P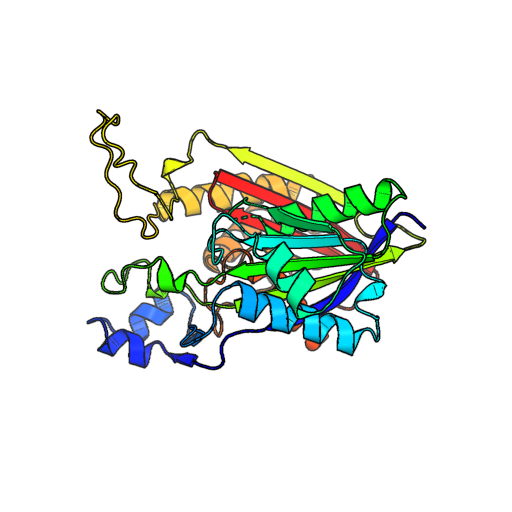rotein 3IL6 (pdb70)

Nearest PDB structures (foldseek):
  3il6-assembly1_A-2  TM=1.002E+00  e=1.095E-72  Enterococcus faecalis
  3il5-assembly2_D  TM=9.982E-01  e=5.032E-66  Enterococcus faecalis
  3il5-assembly1_B  TM=9.913E-01  e=1.511E-64  Enterococcus faecalis
  3il4-assembly2_C  TM=9.900E-01  e=1.401E-63  Enterococcus faecalis
  3il3-assembly1_A-2  TM=9.126E-01  e=1.627E-38  Haemophilus influenzae

Radius of gyration: 19.03 Å; Cα contacts (8 Å, |Δi|>4): 781; chains: 1; bounding box: 58×55×42 Å

Organism: Enterococcus faecalis (strain ATCC 700802 / V583) (NCBI:txid226185)

InterPro domains:
  IPR004655 Beta-ketoacyl-[acyl-carrier-protein] synthase III [MF_01815] (3-321)
  IPR004655 Beta-ketoacyl-[acyl-carrier-protein] synthase III [TIGR00747] (4-319)
  IPR013747 Beta-ketoacyl-[acyl-carrier-protein] synthase III, C-terminal [PF08541] (235-320)
  IPR013751 Beta-ketoacyl-[acyl-carrier-protein] synthase III, N-terminal [PF08545] (107-184)
  IPR016039 Thiolase-like [G3DSA:3.40.47.10] (1-171)
  IPR016039 Thiolase-like [G3DSA:3.40.47.10] (172-321)
  IPR016039 Thiolase-like [SSF53901] (3-320)

CATH classification: 3.40.47.10 (+1 more: 3.40.47.10)

Solvent-accessible surface area: 13976 Å² total

B-factor: mean 35.56, std 11.24, range [18.44, 98.51]

Structure (mmCIF, N/CA/C/O backbone):
data_3IL6
#
_entry.id   3IL6
#
_cell.length_a   119.263
_cell.length_b   119.263
_cell.length_c   68.921
_cell.angle_alpha   90.00
_cell.angle_beta   90.00
_cell.angle_gamma   120.00
#
_symmetry.space_group_name_H-M   'P 32 2 1'
#
loop_
_entity.id
_entity.type
_entity.pdbx_description
1 polymer '3-oxoacyl-[acyl-carrier-protein] synthase 3'
2 non-polymer '2-[({4-[(3R,5S)-3,5-dimethylpiperidin-1-yl]-3-phenoxyphenyl}carbonyl)amino]benzoic acid'
3 non-polymer 'SULFATE ION'
4 water water
#
loop_
_atom_site.group_PDB
_atom_site.id
_atom_site.type_symbol
_atom_site.label_atom_id
_atom_site.label_alt_id
_atom_site.label_comp_id
_atom_site.label_asym_id
_atom_site.label_entity_id
_atom_site.label_seq_id
_atom_site.pdbx_PDB_ins_code
_atom_site.Cartn_x
_atom_site.Cartn_y
_atom_site.Cartn_z
_atom_site.occupancy
_atom_site.B_iso_or_equiv
_atom_site.auth_seq_id
_atom_site.auth_comp_id
_atom_site.auth_asym_id
_atom_site.auth_atom_id
_atom_site.pdbx_PDB_model_num
ATOM 1 N N . LYS A 1 2 ? -133.391 171.016 112.593 1.00 56.81 6 LYS A N 1
ATOM 2 C CA . LYS A 1 2 ? -133.336 169.528 112.474 1.00 56.41 6 LYS A CA 1
ATOM 3 C C . LYS A 1 2 ? -134.579 168.977 111.807 1.00 54.90 6 LYS A C 1
ATOM 4 O O . LYS A 1 2 ? -135.593 168.736 112.460 1.00 54.90 6 LYS A O 1
ATOM 10 N N . ASN A 1 3 ? -134.491 168.768 110.501 1.00 54.21 7 ASN A N 1
ATOM 11 C CA . ASN A 1 3 ? -135.617 168.248 109.741 1.00 53.70 7 ASN A CA 1
ATOM 12 C C . ASN A 1 3 ? -135.148 167.178 108.761 1.00 50.89 7 ASN A C 1
ATOM 13 O O . ASN A 1 3 ? -135.850 166.842 107.805 1.00 51.15 7 ASN A O 1
ATOM 18 N N . TYR A 1 4 ? -133.956 166.644 109.006 1.00 46.94 8 TYR A N 1
ATOM 19 C CA . TYR A 1 4 ? -133.399 165.611 108.147 1.00 43.64 8 TYR A CA 1
ATOM 20 C C . TYR A 1 4 ? -133.563 164.233 108.758 1.00 40.99 8 TYR A C 1
ATOM 21 O O . TYR A 1 4 ? -132.994 163.938 109.807 1.00 40.63 8 TYR A O 1
ATOM 30 N N . ALA A 1 5 ? -134.350 163.393 108.095 1.00 38.04 9 ALA A N 1
ATOM 31 C CA . ALA A 1 5 ? -134.587 162.041 108.569 1.00 35.20 9 ALA A CA 1
ATOM 32 C C . ALA A 1 5 ? -133.253 161.296 108.670 1.00 33.71 9 ALA A C 1
ATOM 33 O O . ALA A 1 5 ? -132.335 161.525 107.876 1.00 31.76 9 ALA A O 1
ATOM 35 N N . ARG A 1 6 ? -133.150 160.411 109.656 1.00 31.22 10 ARG A N 1
ATOM 36 C CA . ARG A 1 6 ? -131.937 159.638 109.868 1.00 30.30 10 ARG A CA 1
ATOM 37 C C . ARG A 1 6 ? -132.215 158.305 110.554 1.00 28.25 10 ARG A C 1
ATOM 38 O O . ARG A 1 6 ? -132.980 158.241 111.514 1.00 29.64 10 ARG A O 1
ATOM 46 N N . ILE A 1 7 ? -131.590 157.244 110.053 1.00 27.91 11 ILE A N 1
ATOM 47 C CA . ILE A 1 7 ? -131.735 155.917 110.645 1.00 28.11 11 ILE A CA 1
ATOM 48 C C . ILE A 1 7 ? -130.735 155.849 111.800 1.00 29.37 11 ILE A C 1
ATOM 49 O O . ILE A 1 7 ? -129.525 155.770 111.576 1.00 30.61 11 ILE A O 1
ATOM 54 N N . SER A 1 8 ? -131.241 155.892 113.030 1.00 29.50 12 SER A N 1
ATOM 55 C CA . SER A 1 8 ? -130.388 155.843 114.216 1.00 30.12 12 SER A CA 1
ATOM 56 C C . SER A 1 8 ? -130.157 154.436 114.736 1.00 31.30 12 SER A C 1
ATOM 57 O O . SER A 1 8 ? -129.049 154.106 115.144 1.00 35.29 12 SER A O 1
ATOM 60 N N . CYS A 1 9 ? -131.213 153.621 114.738 1.00 32.93 13 CYS A N 1
ATOM 61 C CA . CYS A 1 9 ? -131.155 152.233 115.200 1.00 34.10 13 CYS A CA 1
ATOM 62 C C . CYS A 1 9 ? -131.806 151.303 114.211 1.00 33.24 13 CYS A C 1
ATOM 63 O O . CYS A 1 9 ? -132.682 151.706 113.444 1.00 33.68 13 CYS A O 1
ATOM 66 N N . THR A 1 10 ? -131.380 150.046 114.250 1.00 32.48 14 THR A N 1
ATOM 67 C CA . THR A 1 10 ? -131.941 149.005 113.399 1.00 31.95 14 THR A CA 1
ATOM 68 C C . THR A 1 10 ? -132.272 147.863 114.362 1.00 32.51 14 THR A C 1
ATOM 69 O O . THR A 1 10 ? -131.772 147.832 115.486 1.00 32.66 14 THR A O 1
ATOM 73 N N . SER A 1 11 ? -133.135 146.952 113.941 1.00 32.94 15 SER A N 1
ATOM 74 C CA . SER A 1 11 ? -133.493 145.818 114.777 1.00 33.19 15 SER A CA 1
ATOM 75 C C . SER A 1 11 ? -134.332 144.874 113.941 1.00 33.19 15 SER A C 1
ATOM 76 O O . SER A 1 11 ? -135.037 145.308 113.033 1.00 33.76 15 SER A O 1
ATOM 79 N N . ARG A 1 12 ? -134.239 143.582 114.234 1.00 32.35 16 ARG A N 1
ATOM 80 C CA . ARG A 1 12 ? -134.999 142.585 113.496 1.00 30.56 16 ARG A CA 1
ATOM 81 C C . ARG A 1 12 ? -135.577 141.554 114.449 1.00 31.33 16 ARG A C 1
ATOM 82 O O . ARG A 1 12 ? -135.110 141.414 115.578 1.00 31.51 16 ARG A O 1
ATOM 90 N N . TYR A 1 13 ? -136.605 140.846 113.995 1.00 30.16 17 TYR A N 1
ATOM 91 C CA . TYR A 1 13 ? -137.223 139.798 114.790 1.00 30.16 17 TYR A CA 1
ATOM 92 C C . TYR A 1 13 ? -137.909 138.762 113.903 1.00 30.12 17 TYR A C 1
ATOM 93 O O . TYR A 1 13 ? -138.782 139.096 113.106 1.00 29.71 17 TYR A O 1
ATOM 102 N N . VAL A 1 14 ? -137.498 137.504 114.046 1.00 30.04 18 VAL A N 1
ATOM 103 C CA . VAL A 1 14 ? -138.074 136.403 113.277 1.00 30.86 18 VAL A CA 1
ATOM 104 C C . VAL A 1 14 ? -138.619 135.353 114.246 1.00 31.53 18 VAL A C 1
ATOM 105 O O . VAL A 1 14 ? -138.151 135.258 115.383 1.00 29.86 18 VAL A O 1
ATOM 109 N N . PRO A 1 15 ? -139.620 134.558 113.812 1.00 31.96 19 PRO A N 1
ATOM 110 C CA . PRO A 1 15 ? -140.208 133.522 114.670 1.00 33.17 19 PRO A CA 1
ATOM 111 C C . PRO A 1 15 ? -139.115 132.561 115.116 1.00 34.25 19 PRO A C 1
ATOM 112 O O . PRO A 1 15 ? -138.157 132.325 114.382 1.00 33.74 19 PRO A O 1
ATOM 116 N N . GLU A 1 16 ? -139.250 132.001 116.310 1.00 36.58 20 GLU A N 1
ATOM 117 C CA . GLU A 1 16 ? -138.251 131.063 116.793 1.00 40.50 20 GLU A CA 1
ATOM 118 C C . GLU A 1 16 ? -138.276 129.738 116.010 1.00 40.16 20 GLU A C 1
ATOM 119 O O . GLU A 1 16 ? -137.240 129.095 115.829 1.00 40.97 20 GLU A O 1
ATOM 125 N N . ASN A 1 17 ? -139.457 129.340 115.544 1.00 37.88 21 ASN A N 1
ATOM 126 C CA . ASN A 1 17 ? -139.611 128.104 114.775 1.00 37.29 21 ASN A CA 1
ATOM 127 C C . ASN A 1 17 ? -138.796 128.140 113.472 1.00 37.49 21 ASN A C 1
ATOM 128 O O . ASN A 1 17 ? -139.087 128.917 112.553 1.00 36.46 21 ASN A O 1
ATOM 133 N N . CYS A 1 18 ? -137.778 127.285 113.406 1.00 36.78 22 CYS A N 1
ATOM 134 C CA . CYS A 1 18 ? -136.892 127.201 112.251 1.00 35.84 22 CYS A CA 1
ATOM 135 C C . CYS A 1 18 ? -137.245 126.003 111.379 1.00 35.04 22 CYS A C 1
ATOM 136 O O . CYS A 1 18 ? -137.223 124.873 111.845 1.00 36.87 22 CYS A O 1
ATOM 139 N N . VAL A 1 19 ? -137.570 126.249 110.115 1.00 34.41 23 VAL A N 1
ATOM 140 C CA . VAL A 1 19 ? -137.938 125.172 109.197 1.00 34.68 23 VAL A CA 1
ATOM 141 C C . VAL A 1 19 ? -136.869 124.946 108.125 1.00 34.77 23 VAL A C 1
ATOM 142 O O . VAL A 1 19 ? -136.707 125.758 107.215 1.00 36.04 23 VAL A O 1
ATOM 146 N N . THR A 1 20 ? -136.152 123.828 108.239 1.00 35.40 24 THR A N 1
ATOM 147 C CA . THR A 1 20 ? -135.077 123.469 107.310 1.00 35.44 24 THR A CA 1
ATOM 148 C C . THR A 1 20 ? -135.603 122.832 106.023 1.00 35.09 24 THR A C 1
ATOM 149 O O . THR A 1 20 ? -136.749 122.401 105.967 1.00 33.82 24 THR A O 1
ATOM 153 N N . ASN A 1 21 ? -134.765 122.770 104.992 1.00 35.53 25 ASN A N 1
ATOM 154 C CA . ASN A 1 21 ? -135.186 122.160 103.735 1.00 38.60 25 ASN A CA 1
ATOM 155 C C . ASN A 1 21 ? -135.478 120.679 103.935 1.00 39.50 25 ASN A C 1
ATOM 156 O O . ASN A 1 21 ? -136.266 120.086 103.196 1.00 38.78 25 ASN A O 1
ATOM 161 N N . HIS A 1 22 ? -134.831 120.077 104.929 1.00 41.39 26 HIS A N 1
ATOM 162 C CA . HIS A 1 22 ? -135.039 118.666 105.201 1.00 44.31 26 HIS A CA 1
ATOM 163 C C . HIS A 1 22 ? -136.476 118.382 105.638 1.00 43.96 26 HIS A C 1
ATOM 164 O O . HIS A 1 22 ? -137.061 117.370 105.250 1.00 43.51 26 HIS A O 1
ATOM 171 N N . GLN A 1 23 ? -137.044 119.276 106.441 1.00 44.07 27 GLN A N 1
ATOM 172 C CA . GLN A 1 23 ? -138.413 119.105 106.916 1.00 45.46 27 GLN A CA 1
ATOM 173 C C . GLN A 1 23 ? -139.401 119.349 105.787 1.00 45.09 27 GLN A C 1
ATOM 174 O O . GLN A 1 23 ? -140.456 118.714 105.722 1.00 46.52 27 GLN A O 1
ATOM 180 N N . LEU A 1 24 ? -139.057 120.281 104.904 1.00 44.05 28 LEU A N 1
ATOM 181 C CA . LEU A 1 24 ? -139.910 120.608 103.770 1.00 43.69 28 LEU A CA 1
ATOM 182 C C . LEU A 1 24 ? -139.879 119.524 102.701 1.00 43.75 28 LEU A C 1
ATOM 183 O O . LEU A 1 24 ? -140.846 119.360 101.956 1.00 43.48 28 LEU A O 1
ATOM 188 N N . SER A 1 25 ? -138.769 118.793 102.614 1.00 45.10 29 SER A N 1
ATOM 189 C CA . SER A 1 25 ? -138.653 117.730 101.619 1.00 48.16 29 SER A CA 1
ATOM 190 C C . SER A 1 25 ? -139.537 116.561 102.026 1.00 49.04 29 SER A C 1
ATOM 191 O O . SER A 1 25 ? -140.021 115.820 101.171 1.00 49.05 29 SER A O 1
ATOM 194 N N . GLU A 1 26 ? -139.738 116.402 103.334 1.00 50.48 30 GLU A N 1
ATOM 195 C CA . GLU A 1 26 ? -140.593 115.343 103.865 1.00 52.48 30 GLU A CA 1
ATOM 196 C C . GLU A 1 26 ? -142.041 115.758 103.670 1.00 52.54 30 GLU A C 1
ATOM 197 O O . GLU A 1 26 ? -142.837 115.003 103.111 1.00 52.60 30 GLU A O 1
ATOM 203 N N . MET A 1 27 ? -142.373 116.960 104.140 1.00 52.50 31 MET A N 1
ATOM 204 C CA . MET A 1 27 ? -143.717 117.519 103.999 1.00 52.84 31 MET A CA 1
ATOM 205 C C . MET A 1 27 ? -144.183 117.358 102.561 1.00 51.86 31 MET A C 1
ATOM 206 O O . MET A 1 27 ? -145.259 116.839 102.288 1.00 52.68 31 MET A O 1
ATOM 211 N N . MET A 1 28 ? -143.363 117.844 101.643 1.00 51.88 32 MET A N 1
ATOM 212 C CA . MET A 1 28 ? -143.647 117.743 100.225 1.00 52.40 32 MET A CA 1
ATOM 213 C C . MET A 1 28 ? -142.906 116.492 99.759 1.00 53.69 32 MET A C 1
ATOM 214 O O . MET A 1 28 ? -142.415 115.717 100.580 1.00 55.18 32 MET A O 1
ATOM 219 N N . ASP A 1 29 ? -142.821 116.259 98.463 1.00 53.73 33 ASP A N 1
ATOM 220 C CA . ASP A 1 29 ? -142.119 115.064 98.032 1.00 53.57 33 ASP A CA 1
ATOM 221 C C . ASP A 1 29 ? -140.966 115.474 97.137 1.00 51.72 33 ASP A C 1
ATOM 222 O O . ASP A 1 29 ? -140.839 115.007 96.008 1.00 53.49 33 ASP A O 1
ATOM 227 N N . THR A 1 30 ? -140.130 116.366 97.652 1.00 48.38 34 THR A N 1
ATOM 228 C CA . THR A 1 30 ? -138.991 116.868 96.900 1.00 45.49 34 THR A CA 1
ATOM 229 C C . THR A 1 30 ? -137.746 116.614 97.719 1.00 43.23 34 THR A C 1
ATOM 230 O O . THR A 1 30 ? -137.835 116.187 98.868 1.00 41.81 34 THR A O 1
ATOM 234 N N . SER A 1 31 ? -136.589 116.876 97.121 1.00 40.78 35 SER A N 1
ATOM 235 C CA . SER A 1 31 ? -135.329 116.686 97.816 1.00 39.53 35 SER A CA 1
ATOM 236 C C . SER A 1 31 ? -134.904 118.016 98.404 1.00 37.77 35 SER A C 1
ATOM 237 O O . SER A 1 31 ? -135.129 119.071 97.805 1.00 37.73 35 SER A O 1
ATOM 240 N N . ALA A 1 32 ? -134.307 117.959 99.588 1.00 35.44 36 ALA A N 1
ATOM 241 C CA . ALA A 1 32 ? -133.824 119.153 100.247 1.00 35.23 36 ALA A CA 1
ATOM 242 C C . ALA A 1 32 ? -132.763 119.772 99.331 1.00 35.91 36 ALA A C 1
ATOM 243 O O . ALA A 1 32 ? -132.722 120.991 99.140 1.00 35.66 36 ALA A O 1
ATOM 245 N N . ALA A 1 33 ? -131.919 118.918 98.754 1.00 36.36 37 ALA A N 1
ATOM 246 C CA . ALA A 1 33 ? -130.855 119.367 97.860 1.00 35.53 37 ALA A CA 1
ATOM 247 C C . ALA A 1 33 ? -131.402 120.238 96.726 1.00 35.26 37 ALA A C 1
ATOM 248 O O . ALA A 1 33 ? -130.837 121.291 96.420 1.00 34.43 37 ALA A O 1
ATOM 250 N N . TRP A 1 34 ? -132.503 119.803 96.115 1.00 33.77 38 TRP A N 1
ATOM 251 C CA . TRP A 1 34 ? -133.123 120.539 95.014 1.00 32.68 38 TRP A CA 1
ATOM 252 C C . TRP A 1 34 ? -133.806 121.821 95.505 1.00 32.47 38 TRP A C 1
ATOM 253 O O . TRP A 1 34 ? -133.833 122.830 94.801 1.00 31.39 38 TRP A O 1
ATOM 264 N N . ILE A 1 35 ? -134.372 121.782 96.708 1.00 32.33 39 ILE A N 1
ATOM 265 C CA . ILE A 1 35 ? -135.013 122.970 97.264 1.00 33.34 39 ILE A CA 1
ATOM 266 C C . ILE A 1 35 ? -133.928 124.020 97.481 1.00 34.54 39 ILE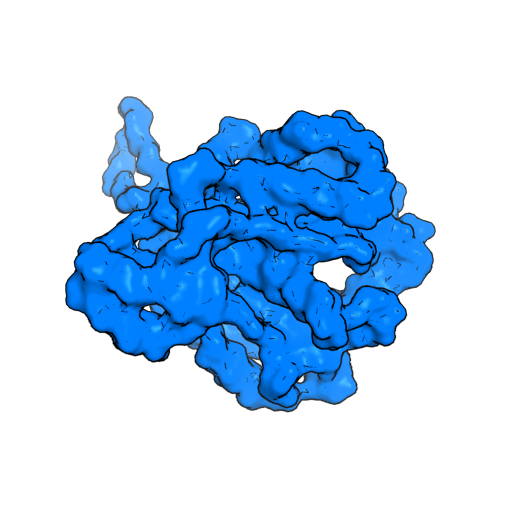 A C 1
ATOM 267 O O . ILE A 1 35 ? -134.132 125.212 97.247 1.00 35.25 39 ILE A O 1
ATOM 272 N N . HIS A 1 36 ? -132.763 123.557 97.916 1.00 35.07 40 HIS A N 1
ATOM 273 C CA . HIS A 1 36 ? -131.632 124.428 98.182 1.00 36.11 40 HIS A CA 1
ATOM 274 C C . HIS A 1 36 ? -131.081 125.101 96.922 1.00 36.31 40 HIS A C 1
ATOM 275 O O . HIS A 1 36 ? -130.850 126.316 96.899 1.00 34.74 40 HIS A O 1
ATOM 282 N N . SER A 1 37 ? -130.867 124.321 95.869 1.00 35.02 41 SER A N 1
ATOM 283 C CA . SER A 1 37 ? -130.305 124.887 94.655 1.00 36.47 41 SER A CA 1
ATOM 284 C C . SER A 1 37 ? -131.262 125.775 93.868 1.00 36.68 41 SER A C 1
ATOM 285 O O . SER A 1 37 ? -130.827 126.660 93.136 1.00 37.55 41 SER A O 1
ATOM 288 N N . ARG A 1 38 ? -132.561 125.560 94.028 1.00 36.84 42 ARG A N 1
ATOM 289 C CA . ARG A 1 38 ? -133.546 126.373 93.325 1.00 36.10 42 ARG A CA 1
ATOM 290 C C . ARG A 1 38 ? -133.819 127.682 94.042 1.00 35.85 42 ARG A C 1
ATOM 291 O O . ARG A 1 38 ? -134.134 128.692 93.409 1.00 36.73 42 ARG A O 1
ATOM 299 N N . THR A 1 39 ? -133.703 127.664 95.365 1.00 34.53 43 THR A N 1
ATOM 300 C CA . THR A 1 39 ? -134.010 128.845 96.157 1.00 32.50 43 THR A CA 1
ATOM 301 C C . THR A 1 39 ? -132.829 129.623 96.720 1.00 31.69 43 THR A C 1
ATOM 302 O O . THR A 1 39 ? -132.916 130.838 96.903 1.00 30.50 43 THR A O 1
ATOM 306 N N . GLY A 1 40 ? -131.729 128.935 96.999 1.00 30.68 44 GLY A N 1
ATOM 307 C CA . GLY A 1 40 ? -130.585 129.613 97.574 1.00 30.54 44 GLY A CA 1
ATOM 308 C C . GLY A 1 40 ? -130.837 129.754 99.063 1.00 30.98 44 GLY A C 1
ATOM 309 O O . GLY A 1 40 ? -130.157 130.513 99.755 1.00 32.08 44 GLY A O 1
ATOM 310 N N . ILE A 1 41 ? -131.833 129.012 99.548 1.00 31.39 45 ILE A N 1
ATOM 311 C CA . ILE A 1 41 ? -132.215 129.011 100.959 1.00 32.35 45 ILE A CA 1
ATOM 312 C C . ILE A 1 41 ? -131.914 127.655 101.584 1.00 33.98 45 ILE A C 1
ATOM 313 O O . ILE A 1 41 ? -132.133 126.621 100.951 1.00 35.87 45 ILE A O 1
ATOM 318 N N . SER A 1 42 ? -131.432 127.668 102.827 1.00 34.78 46 SER A N 1
ATOM 319 C CA . SER A 1 42 ? -131.120 126.443 103.570 1.00 36.56 46 SER A CA 1
ATOM 320 C C . SER A 1 42 ? -132.180 126.185 104.633 1.00 37.39 46 SER A C 1
ATOM 321 O O . SER A 1 42 ? -132.529 125.034 104.916 1.00 38.70 46 SER A O 1
ATOM 324 N N . GLU A 1 43 ? -132.680 127.270 105.219 1.00 36.84 47 GLU A N 1
ATOM 325 C CA . GLU A 1 43 ? -133.707 127.202 106.252 1.00 36.58 47 GLU A CA 1
ATOM 326 C C . GLU A 1 43 ? -134.434 128.553 106.330 1.00 36.17 47 GLU A C 1
ATOM 327 O O . GLU A 1 43 ? -133.950 129.556 105.798 1.00 36.99 47 GLU A O 1
ATOM 333 N N . ARG A 1 44 ? -135.604 128.573 106.967 1.00 33.72 48 ARG A N 1
ATOM 334 C CA . ARG A 1 44 ? -136.367 129.810 107.134 1.00 31.54 48 ARG A CA 1
ATOM 335 C C . ARG A 1 44 ? -137.236 129.718 108.395 1.00 30.69 48 ARG A C 1
ATOM 336 O O . ARG A 1 44 ? -137.496 128.625 108.900 1.00 28.48 48 ARG A O 1
ATOM 344 N N . ARG A 1 45 ? -137.668 130.866 108.911 1.00 29.80 49 ARG A N 1
ATOM 345 C CA . ARG A 1 45 ? -138.500 130.902 110.108 1.00 29.95 49 ARG A CA 1
ATOM 346 C C . ARG A 1 45 ? -139.964 130.987 109.723 1.00 30.67 49 ARG A C 1
ATOM 347 O O . ARG A 1 45 ? -140.331 131.733 108.818 1.00 31.66 49 ARG A O 1
ATOM 355 N N . ILE A 1 46 ? -140.803 130.215 110.401 1.00 31.13 50 ILE A N 1
ATOM 356 C CA . ILE A 1 46 ? -142.230 130.241 110.115 1.00 32.58 50 ILE A CA 1
ATOM 357 C C . ILE A 1 46 ? -142.992 130.383 111.427 1.00 34.05 50 ILE A C 1
ATOM 358 O O . ILE A 1 46 ? -142.725 129.649 112.379 1.00 36.24 50 ILE A O 1
ATOM 363 N N . VAL A 1 47 ? -143.930 131.329 111.484 1.00 33.60 51 VAL A N 1
ATOM 364 C CA . VAL A 1 47 ? -144.706 131.544 112.706 1.00 35.83 51 VAL A CA 1
ATOM 365 C C . VAL A 1 47 ? -145.561 130.338 113.081 1.00 37.13 51 VAL A C 1
ATOM 366 O O . VAL A 1 47 ? -146.123 129.659 112.213 1.00 36.37 51 VAL A O 1
ATOM 370 N N . THR A 1 48 ? -145.650 130.079 114.383 1.00 37.90 52 THR A N 1
ATOM 371 C CA . THR A 1 48 ? -146.441 128.969 114.889 1.00 39.43 52 THR A CA 1
ATOM 372 C C . THR A 1 48 ? -147.564 129.498 115.773 1.00 40.83 52 THR A C 1
ATOM 373 O O . THR A 1 48 ? -148.559 128.815 116.006 1.00 42.17 52 THR A O 1
ATOM 377 N N . GLN A 1 49 ? -147.406 130.724 116.256 1.00 42.11 53 GLN A N 1
ATOM 378 C CA . GLN A 1 49 ? -148.408 131.332 117.121 1.00 44.26 53 GLN A CA 1
ATOM 379 C C . GLN A 1 49 ? -148.477 132.841 116.978 1.00 42.09 53 GLN A C 1
ATOM 380 O O . GLN A 1 49 ? -149.402 133.475 117.473 1.00 43.61 53 GLN A O 1
ATOM 386 N N . GLU A 1 50 ? -147.500 133.417 116.297 1.00 38.75 54 GLU A N 1
ATOM 387 C CA . GLU A 1 50 ? -147.470 134.854 116.111 1.00 37.06 54 GLU A CA 1
ATOM 388 C C . GLU A 1 50 ? -148.055 135.279 114.776 1.00 35.99 54 GLU A C 1
ATOM 389 O O . GLU A 1 50 ? -148.058 134.517 113.807 1.00 36.01 54 GLU A O 1
ATOM 395 N N . ASN A 1 51 ? -148.569 136.504 114.745 1.00 34.05 55 ASN A N 1
ATOM 396 C CA . ASN A 1 51 ? -149.149 137.066 113.539 1.00 31.27 55 ASN A CA 1
ATOM 397 C C . ASN A 1 51 ? -148.272 138.272 113.234 1.00 30.72 55 ASN A C 1
ATOM 398 O O . ASN A 1 51 ? -147.435 138.648 114.054 1.00 31.01 55 ASN A O 1
ATOM 403 N N . THR A 1 52 ? -148.459 138.877 112.068 1.00 31.02 56 THR A N 1
ATOM 404 C CA . THR A 1 52 ? -147.653 140.024 111.679 1.00 29.48 56 THR A CA 1
ATOM 405 C C . THR A 1 52 ? -147.454 141.071 112.773 1.00 29.84 56 THR A C 1
ATOM 406 O O . THR A 1 52 ? -146.331 141.541 112.977 1.00 29.53 56 THR A O 1
ATOM 410 N N . SER A 1 53 ? -148.527 141.433 113.479 1.00 28.61 57 SER A N 1
ATOM 411 C CA . SER A 1 53 ? -148.432 142.453 114.528 1.00 28.28 57 SER A CA 1
ATOM 412 C C . SER A 1 53 ? -147.490 142.058 115.659 1.00 29.48 57 SER A C 1
ATOM 413 O O . SER A 1 53 ? -146.794 142.909 116.219 1.00 29.60 57 SER A O 1
ATOM 416 N N . ASP A 1 54 ? -147.463 140.771 115.994 1.00 28.49 58 ASP A N 1
ATOM 417 C CA . ASP A 1 54 ? -146.599 140.281 117.064 1.00 28.81 58 ASP A CA 1
ATOM 418 C C . ASP A 1 54 ? -145.134 140.433 116.681 1.00 29.18 58 ASP A C 1
ATOM 419 O O . ASP A 1 54 ? -144.311 140.843 117.500 1.00 30.30 58 ASP A O 1
ATOM 424 N N . LEU A 1 55 ? -144.808 140.096 115.437 1.00 28.44 59 LEU A N 1
ATOM 425 C CA . LEU A 1 55 ? -143.433 140.216 114.965 1.00 27.64 59 LEU A CA 1
ATOM 426 C C . LEU A 1 55 ? -143.046 141.700 114.974 1.00 27.54 59 LEU A C 1
ATOM 427 O O . LEU A 1 55 ? -141.991 142.078 115.494 1.00 27.72 59 LEU A O 1
ATOM 432 N N . CYS A 1 56 ? -143.912 142.540 114.412 1.00 27.46 60 CYS A N 1
ATOM 433 C CA . CYS A 1 56 ? -143.655 143.975 114.371 1.00 28.27 60 CYS A CA 1
ATOM 434 C C . CYS A 1 56 ? -143.595 144.554 115.780 1.00 28.17 60 CYS A C 1
ATOM 435 O O . CYS A 1 56 ? -142.866 145.508 116.028 1.00 28.98 60 CYS A O 1
ATOM 438 N N . HIS A 1 57 ? -144.365 143.975 116.698 1.00 29.44 61 HIS A N 1
ATOM 439 C CA . HIS A 1 57 ? -144.390 144.418 118.093 1.00 29.92 61 HIS A CA 1
ATOM 440 C C . HIS A 1 57 ? -143.006 144.226 118.724 1.00 29.59 61 HIS A C 1
ATOM 441 O O . HIS A 1 57 ? -142.468 145.136 119.358 1.00 29.37 61 HIS A O 1
ATOM 448 N N . GLN A 1 58 ? -142.416 143.050 118.543 1.00 29.58 62 GLN A N 1
ATOM 449 C CA . GLN A 1 58 ? -141.101 142.805 119.113 1.00 31.33 62 GLN A CA 1
ATOM 450 C C . GLN A 1 58 ? -140.054 143.742 118.516 1.00 30.66 62 GLN A C 1
ATOM 451 O O . GLN A 1 58 ? -139.196 144.248 119.231 1.00 31.75 62 GLN A O 1
ATOM 457 N N . VAL A 1 59 ? -140.129 143.990 117.213 1.00 29.47 63 VAL A N 1
ATOM 458 C CA . VAL A 1 59 ? -139.173 144.885 116.574 1.00 27.97 63 VAL A CA 1
ATOM 459 C C . VAL A 1 59 ? -139.252 146.262 117.223 1.00 28.30 63 VAL A C 1
ATOM 460 O O . VAL A 1 59 ? -138.236 146.838 117.592 1.00 29.31 63 VAL A O 1
ATOM 464 N N . ALA A 1 60 ? -140.464 146.785 117.366 1.00 29.28 64 ALA A N 1
ATOM 465 C CA . ALA A 1 60 ? -140.671 148.100 117.970 1.00 29.48 64 ALA A CA 1
ATOM 466 C C . ALA A 1 60 ? -140.158 148.106 119.403 1.00 30.04 64 ALA A C 1
ATOM 467 O O . ALA A 1 60 ? -139.464 149.029 119.827 1.00 30.55 64 ALA A O 1
ATOM 469 N N . LYS A 1 61 ? -140.510 147.060 120.139 1.00 31.47 65 LYS A N 1
ATOM 470 C CA . LYS A 1 61 ? -140.106 146.905 121.525 1.00 32.54 65 LYS A CA 1
ATOM 471 C C . LYS A 1 61 ? -138.582 146.866 121.672 1.00 32.71 65 LYS A C 1
ATOM 472 O O . LYS A 1 61 ? -138.027 147.409 122.626 1.00 33.42 65 LYS A O 1
ATOM 478 N N . GLN A 1 62 ? -137.915 146.222 120.720 1.00 31.16 66 GLN A N 1
ATOM 479 C CA . GLN A 1 62 ? -136.467 146.110 120.736 1.00 30.92 66 GLN A CA 1
ATOM 480 C C . GLN A 1 62 ? -135.828 147.428 120.345 1.00 32.56 66 GLN A C 1
ATOM 481 O O . GLN A 1 62 ? -134.786 147.799 120.875 1.00 33.51 66 GLN A O 1
ATOM 487 N N . LEU A 1 63 ? -136.449 148.140 119.411 1.00 33.13 67 LEU A N 1
ATOM 488 C CA . LEU A 1 63 ? -135.924 149.429 118.967 1.00 34.70 67 LEU A CA 1
ATOM 489 C C . LEU A 1 63 ? -135.988 150.443 120.098 1.00 36.05 67 LEU A C 1
ATOM 490 O O . LEU A 1 63 ? -135.094 151.275 120.261 1.00 36.71 67 LEU A O 1
ATOM 495 N N . LEU A 1 64 ? -137.057 150.362 120.877 1.00 36.58 68 LEU A N 1
ATOM 496 C CA . LEU A 1 64 ? -137.269 151.260 121.999 1.00 38.08 68 LEU A CA 1
ATOM 497 C C . LEU A 1 64 ? -136.255 151.004 123.102 1.00 39.33 68 LEU A C 1
ATOM 498 O O . LEU A 1 64 ? -135.732 151.944 123.698 1.00 40.31 68 LEU A O 1
ATOM 503 N N . GLU A 1 65 ? -135.974 149.734 123.376 1.00 41.05 69 GLU A N 1
ATOM 504 C CA . GLU A 1 65 ? -135.013 149.392 124.417 1.00 44.10 69 GLU A CA 1
ATOM 505 C C . GLU A 1 65 ? -133.583 149.733 124.004 1.00 44.21 69 GLU A C 1
ATOM 506 O O . GLU A 1 65 ? -132.821 150.270 124.807 1.00 43.58 69 GLU A O 1
ATOM 512 N N . LYS A 1 66 ? -133.229 149.439 122.753 1.00 43.53 70 LYS A N 1
ATOM 513 C CA . LYS A 1 66 ? -131.888 149.728 122.236 1.00 43.84 70 LYS A CA 1
ATOM 514 C C . LYS A 1 66 ? -131.536 151.210 122.322 1.00 43.89 70 LYS A C 1
ATOM 515 O O . LYS A 1 66 ? -130.468 151.578 122.826 1.00 44.83 70 LYS A O 1
ATOM 521 N N . SER A 1 67 ? -132.431 152.049 121.800 1.00 41.53 71 SER A N 1
ATOM 522 C CA . SER A 1 67 ? -132.228 153.493 121.770 1.00 40.57 71 SER A CA 1
ATOM 523 C C . SER A 1 67 ? -132.440 154.184 123.110 1.00 39.95 71 SER A C 1
ATOM 524 O O . SER A 1 67 ? -131.942 155.292 123.327 1.00 40.44 71 SER A O 1
ATOM 527 N N . GLY A 1 68 ? -133.185 153.533 124.000 1.00 40.29 72 GLY A N 1
ATOM 528 C CA . GLY A 1 68 ? -133.456 154.115 125.301 1.00 41.12 72 GLY A CA 1
ATOM 529 C C . GLY A 1 68 ? -134.585 155.122 125.219 1.00 42.33 72 GLY A C 1
ATOM 530 O O . GLY A 1 68 ? -134.811 155.897 126.149 1.00 41.91 72 GLY A O 1
ATOM 531 N N . LYS A 1 69 ? -135.285 155.112 124.087 1.00 42.21 73 LYS A N 1
ATOM 532 C CA . LYS A 1 69 ? -136.407 156.011 123.849 1.00 41.22 73 LYS A CA 1
ATOM 533 C C . LYS A 1 69 ? -137.635 155.549 124.619 1.00 41.02 73 LYS A C 1
ATOM 534 O O . LYS A 1 69 ? -137.776 154.373 124.955 1.00 42.71 73 LYS A O 1
ATOM 540 N N . GLN A 1 70 ? -138.519 156.499 124.891 1.00 41.60 74 GLN A N 1
ATOM 541 C CA . GLN A 1 70 ? -139.776 156.237 125.580 1.00 42.33 74 GLN A CA 1
ATOM 542 C C . GLN A 1 70 ? -140.820 156.055 124.482 1.00 40.62 74 GLN A C 1
ATOM 543 O O . GLN A 1 70 ? -140.753 156.724 123.454 1.00 39.82 74 GLN A O 1
ATOM 549 N N . ALA A 1 71 ? -141.784 155.165 124.685 1.00 39.01 75 ALA A N 1
ATOM 550 C CA . ALA A 1 71 ? -142.817 154.977 123.677 1.00 36.71 75 ALA A CA 1
ATOM 551 C C . ALA A 1 71 ? -143.537 156.310 123.439 1.00 36.22 75 ALA A C 1
ATOM 552 O O . ALA A 1 71 ? -144.022 156.574 122.344 1.00 36.28 75 ALA A O 1
ATOM 554 N N . SER A 1 72 ? -143.578 157.155 124.466 1.00 35.42 76 SER A N 1
ATOM 555 C CA . SER A 1 72 ? -144.244 158.455 124.387 1.00 34.92 76 SER A CA 1
ATOM 556 C C . SER A 1 72 ? -143.535 159.476 123.497 1.00 35.38 76 SER A C 1
ATOM 557 O O . SER A 1 72 ? -144.118 160.506 123.140 1.00 35.73 76 SER A O 1
ATOM 560 N N . GLU A 1 73 ? -142.287 159.194 123.135 1.00 35.09 77 GLU A N 1
ATOM 561 C CA . GLU A 1 73 ? -141.521 160.101 122.283 1.00 35.77 77 GLU A CA 1
ATOM 562 C C . GLU A 1 73 ? -141.690 159.791 120.793 1.00 33.96 77 GLU A C 1
ATOM 563 O O . GLU A 1 73 ? -141.175 160.519 119.944 1.00 34.05 77 GLU A O 1
ATOM 569 N N . ILE A 1 74 ? -142.403 158.710 120.480 1.00 32.75 78 ILE A N 1
ATOM 570 C CA . ILE A 1 74 ? -142.648 158.335 119.091 1.00 30.90 78 ILE A CA 1
ATOM 571 C C . ILE A 1 74 ? -143.769 159.212 118.540 1.00 30.66 78 ILE A C 1
ATOM 572 O O . ILE A 1 74 ? -144.849 159.296 119.127 1.00 29.15 78 ILE A O 1
ATOM 577 N N . ASP A 1 75 ? -143.496 159.866 117.415 1.00 31.26 79 ASP A N 1
ATOM 578 C CA . ASP A 1 75 ? -144.463 160.747 116.761 1.00 30.60 79 ASP A CA 1
ATOM 579 C C . ASP A 1 75 ? -145.300 159.995 115.734 1.00 31.55 79 ASP A C 1
ATOM 580 O O . ASP A 1 75 ? -146.464 160.329 115.509 1.00 32.23 79 ASP A O 1
ATOM 585 N N . PHE A 1 76 ? -144.704 158.982 115.110 1.00 30.58 80 PHE A N 1
ATOM 586 C CA . PHE A 1 76 ? -145.408 158.197 114.104 1.00 30.84 80 PHE A CA 1
ATOM 587 C C . PHE A 1 76 ? -144.839 156.794 113.945 1.00 30.52 80 PHE A C 1
ATOM 588 O O . PHE A 1 76 ? -143.642 156.571 114.144 1.00 31.39 80 PHE A O 1
ATOM 596 N N . ILE A 1 77 ? -145.719 155.856 113.597 1.00 29.45 81 ILE A N 1
ATOM 597 C CA . ILE A 1 77 ? -145.354 154.459 113.378 1.00 27.59 81 ILE A CA 1
ATOM 598 C C . ILE A 1 77 ? -145.870 154.023 112.004 1.00 27.78 81 ILE A C 1
ATOM 599 O O . ILE A 1 77 ? -147.071 154.049 111.752 1.00 28.43 81 ILE A O 1
ATOM 604 N N . LEU A 1 78 ? -144.950 153.648 111.118 1.00 27.19 82 LEU A N 1
ATOM 605 C CA . LEU A 1 78 ? -145.299 153.195 109.771 1.00 26.70 82 LEU A CA 1
ATOM 606 C C . LEU A 1 78 ? -144.906 151.728 109.604 1.00 26.59 82 LEU A C 1
ATOM 607 O O . LEU A 1 78 ? -143.774 151.347 109.906 1.00 25.26 82 LEU A O 1
ATOM 612 N N . VAL A 1 79 ? -145.838 150.912 109.121 1.00 26.54 83 VAL A N 1
ATOM 613 C CA . VAL A 1 79 ? -145.565 149.499 108.909 1.00 25.54 83 VAL A CA 1
ATOM 614 C C . VAL A 1 79 ? -145.845 149.117 107.460 1.00 26.87 83 VAL A C 1
ATOM 615 O O . VAL A 1 79 ? -146.924 149.392 106.931 1.00 27.30 83 VAL A O 1
ATOM 619 N N . ALA A 1 80 ? -144.858 148.497 106.818 1.00 26.30 84 ALA A N 1
ATOM 620 C CA . ALA A 1 80 ? -145.004 148.030 105.443 1.00 26.90 84 ALA A CA 1
ATOM 621 C C . ALA A 1 80 ? -145.376 146.548 105.549 1.00 25.67 84 ALA A C 1
ATOM 622 O O . ALA A 1 80 ? -144.613 145.750 106.098 1.00 27.33 84 ALA A O 1
ATOM 624 N N . THR A 1 81 ? -146.550 146.184 105.039 1.00 24.47 85 THR A N 1
ATOM 625 C CA . THR A 1 81 ? -147.007 144.799 105.103 1.00 24.77 85 THR A CA 1
ATOM 626 C C . THR A 1 81 ? -148.122 144.548 104.093 1.00 26.64 85 THR A C 1
ATOM 627 O O . THR A 1 81 ? -148.806 145.481 103.681 1.00 29.95 85 THR A O 1
ATOM 631 N N . VAL A 1 82 ? -148.281 143.294 103.674 1.00 26.52 86 VAL A N 1
ATOM 632 C CA . VAL A 1 82 ? -149.362 142.908 102.769 1.00 27.06 86 VAL A CA 1
ATOM 633 C C . VAL A 1 82 ? -150.001 141.649 103.360 1.00 27.48 86 VAL A C 1
ATOM 634 O O . VAL A 1 82 ? -150.742 140.935 102.691 1.00 27.85 86 VAL A O 1
ATOM 638 N N . THR A 1 83 ? -149.691 141.395 104.630 1.00 26.66 87 THR A N 1
ATOM 639 C CA . THR A 1 83 ? -150.231 140.258 105.377 1.00 27.12 87 THR A CA 1
ATOM 640 C C . THR A 1 83 ? -150.584 140.728 106.791 1.00 26.86 87 THR A C 1
ATOM 641 O O . THR A 1 83 ? -150.130 140.154 107.773 1.00 28.76 87 THR A O 1
ATOM 645 N N . PRO A 1 84 ? -151.408 141.781 106.908 1.00 26.52 88 PRO A N 1
ATOM 646 C CA . PRO A 1 84 ? -151.809 142.317 108.213 1.00 26.30 88 PRO A CA 1
ATOM 647 C C . PRO A 1 84 ? -152.835 141.427 108.910 1.00 27.90 88 PRO A C 1
ATOM 648 O O . PRO A 1 84 ? -153.617 140.749 108.246 1.00 30.35 88 PRO A O 1
ATOM 652 N N . ASP A 1 85 ? -152.842 141.434 110.240 1.00 28.00 89 ASP A N 1
ATOM 653 C CA . ASP A 1 85 ? -153.795 140.618 110.989 1.00 27.94 89 ASP A CA 1
ATOM 654 C C . ASP A 1 85 ? -155.210 140.858 110.457 1.00 28.88 89 ASP A C 1
ATOM 655 O O . ASP A 1 85 ? -155.912 139.909 110.104 1.00 29.54 89 ASP A O 1
ATOM 660 N N . PHE A 1 86 ? -155.620 142.131 110.420 1.00 28.09 90 PHE A N 1
ATOM 661 C CA . PHE A 1 86 ? -156.940 142.542 109.924 1.00 27.72 90 PHE A CA 1
ATOM 662 C C . PHE A 1 86 ? -156.718 143.647 108.903 1.00 30.49 90 PHE A C 1
ATOM 663 O O . PHE A 1 86 ? -155.612 144.176 108.797 1.00 30.37 90 PHE A O 1
ATOM 671 N N . ASN A 1 87 ? -157.761 144.008 108.157 1.00 31.92 91 ASN A N 1
ATOM 672 C CA . ASN A 1 87 ? -157.654 145.129 107.219 1.00 33.54 91 ASN A CA 1
ATOM 673 C C . ASN A 1 87 ? -157.767 146.341 108.141 1.00 32.94 91 ASN A C 1
ATOM 674 O O . ASN A 1 87 ? -157.183 147.401 107.908 1.00 36.33 91 ASN A O 1
ATOM 679 N N . MET A 1 88 ? -158.526 146.132 109.208 1.00 31.00 92 MET A N 1
ATOM 680 C CA . MET A 1 88 ? -158.790 147.127 110.232 1.00 29.81 92 MET A CA 1
ATOM 681 C C . MET A 1 88 ? -158.941 146.355 111.548 1.00 27.56 92 MET A C 1
ATOM 682 O O . MET A 1 88 ? -159.743 145.422 111.639 1.00 27.25 92 MET A O 1
ATOM 687 N N . PRO A 1 89 ? -158.164 146.727 112.580 1.00 24.92 93 PRO A N 1
ATOM 688 C CA . PRO A 1 89 ? -157.177 147.816 112.592 1.00 24.67 93 PRO A CA 1
ATOM 689 C C . PRO A 1 89 ? -155.937 147.511 111.743 1.00 24.85 93 PRO A C 1
ATOM 690 O O . PRO A 1 89 ? -155.785 146.403 111.221 1.00 25.19 93 PRO A O 1
ATOM 694 N N . SER A 1 90 ? -155.053 148.495 111.607 1.00 22.69 94 SER A N 1
ATOM 695 C CA . SER A 1 90 ? -153.821 148.316 110.841 1.00 23.30 94 SER A CA 1
ATOM 696 C C . SER A 1 90 ? -152.812 147.674 111.773 1.00 24.05 94 SER A C 1
ATOM 697 O O . SER A 1 90 ? -152.998 147.705 112.988 1.00 23.88 94 SER A O 1
ATOM 700 N N . VAL A 1 91 ? -151.751 147.083 111.230 1.00 24.20 95 VAL A N 1
ATOM 701 C CA . VAL A 1 91 ? -150.743 146.476 112.097 1.00 24.69 95 VAL A CA 1
ATOM 702 C C . VAL A 1 91 ? -150.027 147.594 112.855 1.00 26.06 95 VAL A C 1
ATOM 703 O O . VAL A 1 91 ? -149.659 147.427 114.019 1.00 27.13 95 VAL A O 1
ATOM 707 N N . ALA A 1 92 ? -149.848 148.738 112.194 1.00 25.53 96 ALA A N 1
ATOM 708 C CA . ALA A 1 92 ? -149.192 149.885 112.809 1.00 27.72 96 ALA A CA 1
ATOM 709 C C . ALA A 1 92 ? -149.957 150.323 114.060 1.00 29.05 96 ALA A C 1
ATOM 710 O O . ALA A 1 92 ? -149.353 150.719 115.058 1.00 29.19 96 ALA A O 1
ATOM 712 N N . CYS A 1 93 ? -151.285 150.248 114.014 1.00 29.09 97 CYS A N 1
ATOM 713 C CA . CYS A 1 93 ? -152.097 150.623 115.172 1.00 29.51 97 CYS A CA 1
ATOM 714 C C . CYS A 1 93 ? -151.994 149.602 116.304 1.00 29.42 97 CYS A C 1
ATOM 715 O O . CYS A 1 93 ? -152.019 149.966 117.478 1.00 29.45 97 CYS A O 1
ATOM 718 N N . GLN A 1 94 ? -151.877 148.326 115.958 1.00 27.76 98 GLN A N 1
ATOM 719 C CA . GLN A 1 94 ? -151.769 147.292 116.979 1.00 28.92 98 GLN A CA 1
ATOM 720 C C . GLN A 1 94 ? -150.442 147.423 117.716 1.00 28.83 98 GLN A C 1
ATOM 721 O O . GLN A 1 94 ? -150.354 147.163 118.921 1.00 28.55 98 GLN A O 1
ATOM 727 N N . VAL A 1 95 ? -149.411 147.830 116.981 1.00 28.28 99 VAL A N 1
ATOM 728 C CA . VAL A 1 95 ? -148.083 148.021 117.557 1.00 26.96 99 VAL A CA 1
ATOM 729 C C . VAL A 1 95 ? -148.076 149.272 118.435 1.00 28.19 99 VAL A C 1
ATOM 730 O O . VAL A 1 95 ? -147.504 149.279 119.527 1.00 28.55 99 VAL A O 1
ATOM 734 N N . GLN A 1 96 ? -148.719 150.325 117.936 1.00 28.62 100 GLN A N 1
ATOM 735 C CA . GLN A 1 96 ? -148.812 151.595 118.641 1.00 29.05 100 GLN A CA 1
ATOM 736 C C . GLN A 1 96 ? -149.429 151.345 120.016 1.00 29.76 100 GLN A C 1
ATOM 737 O O . GLN A 1 96 ? -148.997 151.920 121.016 1.00 30.15 100 GLN A O 1
ATOM 743 N N . GLY A 1 97 ? -150.429 150.470 120.063 1.00 30.94 101 GLY A N 1
ATOM 744 C CA . GLY A 1 97 ? -151.086 150.163 121.321 1.00 31.79 101 GLY A CA 1
ATOM 745 C C . GLY A 1 97 ? -150.278 149.208 122.179 1.00 32.55 101 GLY A C 1
ATOM 746 O O . GLY A 1 97 ? -150.227 149.347 123.404 1.00 33.67 101 GLY A O 1
ATOM 747 N N . ALA A 1 98 ? -149.635 148.240 121.535 1.00 31.68 102 ALA A N 1
ATOM 748 C CA . ALA A 1 98 ? -148.827 147.252 122.238 1.00 30.45 102 ALA A CA 1
ATOM 749 C C . ALA A 1 98 ? -147.676 147.875 123.023 1.00 29.73 102 ALA A C 1
ATOM 750 O O . ALA A 1 98 ? -147.443 147.515 124.172 1.00 29.49 102 ALA A O 1
ATOM 752 N N . ILE A 1 99 ? -146.957 148.806 122.404 1.00 28.59 103 ILE A N 1
ATOM 753 C CA . ILE A 1 99 ? -145.829 149.445 123.070 1.00 30.04 103 ILE A CA 1
ATOM 754 C C . ILE A 1 99 ? -146.210 150.718 123.826 1.00 31.58 103 ILE A C 1
ATOM 755 O O . ILE A 1 99 ? -145.365 151.333 124.487 1.00 31.27 103 ILE A O 1
ATOM 760 N N . GLY A 1 100 ? -147.475 151.116 123.725 1.00 31.95 104 GLY A N 1
ATOM 761 C CA . GLY A 1 100 ? -147.927 152.312 124.416 1.00 31.43 104 GLY A CA 1
ATOM 762 C C . GLY A 1 100 ? -147.441 153.645 123.858 1.00 32.15 104 GLY A C 1
ATOM 763 O O . GLY A 1 100 ? -147.216 154.590 124.620 1.00 32.30 104 GLY A O 1
ATOM 764 N N . ALA A 1 101 ? -147.278 153.729 122.538 1.00 31.90 105 ALA A N 1
ATOM 765 C CA . ALA A 1 101 ? -146.835 154.963 121.886 1.00 32.26 105 ALA A CA 1
ATOM 766 C C . ALA A 1 101 ? -148.048 155.877 121.715 1.00 32.89 105 ALA A C 1
ATOM 767 O O . ALA A 1 101 ? -148.438 156.213 120.594 1.00 33.88 105 ALA A O 1
ATOM 769 N N . THR A 1 102 ? -148.631 156.276 122.841 1.00 31.99 106 THR A N 1
ATOM 770 C CA . THR A 1 102 ? -149.824 157.119 122.865 1.00 31.18 106 THR A CA 1
ATOM 771 C C . THR A 1 102 ? -149.766 158.430 122.076 1.00 32.51 106 THR A C 1
ATOM 772 O O . THR A 1 102 ? -150.809 158.948 121.663 1.00 33.06 106 THR A O 1
ATOM 776 N N . GLU A 1 103 ? -148.565 158.964 121.862 1.00 32.16 107 GLU A N 1
ATOM 777 C CA . GLU A 1 103 ? -148.421 160.227 121.139 1.00 31.84 107 GLU A CA 1
ATOM 778 C C . GLU A 1 103 ? -148.116 160.063 119.654 1.00 31.07 107 GLU A C 1
ATOM 779 O O . GLU A 1 103 ? -147.844 161.043 118.955 1.00 31.45 107 GLU A O 1
ATOM 785 N N . ALA A 1 104 ? -148.173 158.830 119.164 1.00 29.56 108 ALA A N 1
ATOM 786 C CA . ALA A 1 104 ? -147.889 158.575 117.764 1.00 29.41 108 ALA A CA 1
ATOM 787 C C . ALA A 1 104 ? -149.133 158.188 116.977 1.00 29.49 108 ALA A C 1
ATOM 788 O O . ALA A 1 104 ? -150.019 157.506 117.489 1.00 31.44 108 ALA A O 1
ATOM 790 N N . PHE A 1 105 ? -149.206 158.655 115.736 1.00 28.00 109 PHE A N 1
ATOM 791 C CA . PHE A 1 105 ? -150.308 158.291 114.862 1.00 27.75 109 PHE A CA 1
ATOM 792 C C . PHE A 1 105 ? -149.677 157.163 114.050 1.00 26.39 109 PHE A C 1
ATOM 793 O O . PHE A 1 105 ? -148.451 157.088 113.956 1.00 24.01 109 PHE A O 1
ATOM 801 N N . ALA A 1 106 ? -150.483 156.277 113.480 1.00 25.70 110 ALA A N 1
ATOM 802 C CA . ALA A 1 106 ? -149.897 155.157 112.764 1.00 25.87 110 ALA A CA 1
ATOM 803 C C . ALA A 1 106 ? -150.762 154.581 111.667 1.00 25.78 110 ALA A C 1
ATOM 804 O O . ALA A 1 106 ? -151.991 154.656 111.722 1.00 24.73 110 ALA A O 1
ATOM 806 N N . PHE A 1 107 ? -150.105 153.996 110.669 1.00 25.04 111 PHE A N 1
ATOM 807 C CA . PHE A 1 107 ? -150.811 153.369 109.561 1.00 26.26 111 PHE A CA 1
ATOM 808 C C . PHE A 1 107 ? -149.895 152.420 108.792 1.00 27.31 111 PHE A C 1
ATOM 809 O O . PHE A 1 107 ? -148.671 152.484 108.920 1.00 27.90 111 PHE A O 1
ATOM 817 N N . ASP A 1 108 ? -150.492 151.519 108.017 1.00 27.47 112 ASP A N 1
ATOM 818 C CA . ASP A 1 108 ? -149.716 150.579 107.217 1.00 28.69 112 ASP A CA 1
ATOM 819 C C . ASP A 1 108 ? -149.670 151.076 105.777 1.00 28.46 112 ASP A C 1
ATOM 820 O O . ASP A 1 108 ? -150.547 151.831 105.328 1.00 28.45 112 ASP A O 1
ATOM 825 N N . ILE A 1 109 ? -148.636 150.653 105.060 1.00 27.89 113 ILE A N 1
ATOM 826 C CA . ILE A 1 109 ? -148.458 151.020 103.665 1.00 26.49 113 ILE A CA 1
ATOM 827 C C . ILE A 1 109 ? -148.433 149.736 102.864 1.00 26.30 113 ILE A C 1
ATOM 828 O O . ILE A 1 109 ? -147.781 148.765 103.254 1.00 26.12 113 ILE A O 1
ATOM 833 N N . SER A 1 110 ? -149.161 149.728 101.754 1.00 25.91 114 SER A N 1
ATOM 834 C CA . SER A 1 110 ? -149.218 148.553 100.903 1.00 26.71 114 SER A CA 1
ATOM 835 C C . SER A 1 110 ? -148.494 148.796 99.582 1.00 27.06 114 SER A C 1
ATOM 836 O O . SER A 1 110 ? -149.000 149.494 98.697 1.00 27.07 114 SER A O 1
ATOM 839 N N . ALA A 1 111 ? -147.303 148.220 99.466 1.00 25.40 115 ALA A N 1
ATOM 840 C CA . ALA A 1 111 ? -146.490 148.342 98.264 1.00 24.87 115 ALA A CA 1
ATOM 841 C C . ALA A 1 111 ? -145.669 147.067 98.115 1.00 25.45 115 ALA A C 1
ATOM 842 O O . ALA A 1 111 ? -144.520 147.105 97.677 1.00 24.55 115 ALA A O 1
ATOM 844 N N . ALA A 1 112 ? -146.268 145.939 98.495 1.00 26.30 116 ALA A N 1
ATOM 845 C CA . ALA A 1 112 ? -145.619 144.633 98.408 1.00 26.63 116 ALA A CA 1
ATOM 846 C C . ALA A 1 112 ? -144.193 144.639 98.968 1.00 27.68 116 ALA A C 1
ATOM 847 O O . ALA A 1 112 ? -143.947 145.191 100.046 1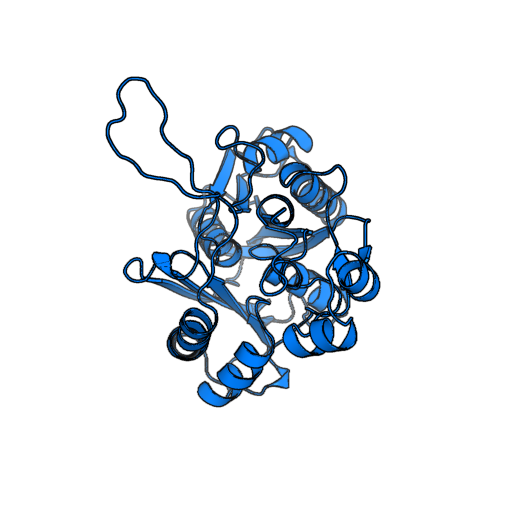.00 27.72 116 ALA A O 1
ATOM 858 N N . SER A 1 114 ? -141.772 146.353 98.085 1.00 30.17 118 SER A N 1
ATOM 859 C CA . SER A 1 114 ? -141.147 147.672 97.917 1.00 29.65 118 SER A CA 1
ATOM 860 C C . SER A 1 114 ? -141.561 148.476 99.144 1.00 28.16 118 SER A C 1
ATOM 861 O O . SER A 1 114 ? -141.052 149.567 99.393 1.00 27.30 118 SER A O 1
ATOM 864 N N . GLY A 1 115 ? -142.502 147.912 99.897 1.00 27.34 119 GLY A N 1
ATOM 865 C CA . GLY A 1 115 ? -143.039 148.553 101.083 1.00 26.27 119 GLY A CA 1
ATOM 866 C C . GLY A 1 115 ? -142.094 149.237 102.052 1.00 25.75 119 GLY A C 1
ATOM 867 O O . GLY A 1 115 ? -142.384 150.346 102.504 1.00 25.60 119 GLY A O 1
ATOM 868 N N . PHE A 1 116 ? -140.977 148.602 102.397 1.00 24.96 120 PHE A N 1
ATOM 869 C CA . PHE A 1 116 ? -140.061 149.233 103.344 1.00 26.38 120 PHE A CA 1
ATOM 870 C C . PHE A 1 116 ? -139.419 150.487 102.763 1.00 26.09 120 PHE A C 1
ATOM 871 O O . PHE A 1 116 ? -139.301 151.511 103.445 1.00 28.06 120 PHE A O 1
ATOM 879 N N . VAL A 1 117 ? -138.998 150.399 101.506 1.00 24.75 121 VAL A N 1
ATOM 880 C CA . VAL A 1 117 ? -138.375 151.528 100.836 1.00 23.38 121 VAL A CA 1
ATOM 881 C C . VAL A 1 117 ? -139.400 152.656 100.717 1.00 23.58 121 VAL A C 1
ATOM 882 O O . VAL A 1 117 ? -139.105 153.818 101.003 1.00 23.15 121 VAL A O 1
ATOM 886 N N . TYR A 1 118 ? -140.612 152.306 100.311 1.00 23.22 122 TYR A N 1
ATOM 887 C CA . TYR A 1 118 ? -141.680 153.285 100.184 1.00 23.32 122 TYR A CA 1
ATOM 888 C C . TYR A 1 118 ? -141.957 153.949 101.540 1.00 24.97 122 TYR A C 1
ATOM 889 O O . TYR A 1 118 ? -142.071 155.176 101.628 1.00 25.37 122 TYR A O 1
ATOM 898 N N . ALA A 1 119 ? -142.060 153.137 102.592 1.00 24.80 123 ALA A N 1
ATOM 899 C CA . ALA A 1 119 ? -142.330 153.643 103.935 1.00 25.76 123 ALA A CA 1
ATOM 900 C C . ALA A 1 119 ? -141.215 154.553 104.408 1.00 26.24 123 ALA A C 1
ATOM 901 O O . ALA A 1 119 ? -141.458 155.559 105.062 1.00 26.31 123 ALA A O 1
ATOM 903 N N . LEU A 1 120 ? -139.986 154.187 104.080 1.00 26.45 124 LEU A N 1
ATOM 904 C CA . LEU A 1 120 ? -138.822 154.974 104.464 1.00 28.47 124 LEU A CA 1
ATOM 905 C C . LEU A 1 120 ? -138.885 156.346 103.789 1.00 28.32 124 LEU A C 1
ATOM 906 O O . LEU A 1 120 ? -138.569 157.363 104.404 1.00 27.23 124 LEU A O 1
ATOM 911 N N . SER A 1 121 ? -139.292 156.358 102.520 1.00 28.94 125 SER A N 1
ATOM 912 C CA . SER A 1 121 ? -139.443 157.592 101.751 1.00 28.42 125 SER A CA 1
ATOM 913 C C . SER A 1 121 ? -140.482 158.473 102.449 1.00 27.66 125 SER A C 1
ATOM 914 O O . SER A 1 121 ? -140.324 159.693 102.541 1.00 27.00 125 SER A O 1
ATOM 917 N N . MET A 1 122 ? -141.546 157.837 102.933 1.00 27.30 126 MET A N 1
ATOM 918 C CA . MET A 1 122 ? -142.613 158.534 103.647 1.00 29.55 126 MET A CA 1
ATOM 919 C C . MET A 1 122 ? -142.111 159.210 104.911 1.00 29.11 126 MET A C 1
ATOM 920 O O . MET A 1 122 ? -142.389 160.383 105.151 1.00 28.40 126 MET A O 1
ATOM 925 N N . ALA A 1 123 ? -141.398 158.452 105.735 1.00 27.05 127 ALA A N 1
ATOM 926 C CA . ALA A 1 123 ? -140.875 158.985 106.979 1.00 28.86 127 ALA A CA 1
ATOM 927 C C . ALA A 1 123 ? -139.972 160.195 106.711 1.00 29.15 127 ALA A C 1
ATOM 928 O O . ALA A 1 123 ? -139.976 161.160 107.478 1.00 29.19 127 ALA A O 1
ATOM 930 N N . GLU A 1 124 ? -139.208 160.142 105.621 1.00 29.13 128 GLU A N 1
ATOM 931 C CA . GLU A 1 124 ? -138.315 161.235 105.245 1.00 29.79 128 GLU A CA 1
ATOM 932 C C . GLU A 1 124 ? -139.161 162.485 104.975 1.00 29.75 128 GLU A C 1
ATOM 933 O O . GLU A 1 124 ? -138.821 163.579 105.421 1.00 30.96 128 GLU A O 1
ATOM 939 N N . LYS A 1 125 ? -140.270 162.312 104.257 1.00 28.15 129 LYS A N 1
ATOM 940 C CA . LYS A 1 125 ? -141.164 163.424 103.944 1.00 28.67 129 LYS A CA 1
ATOM 941 C C . LYS A 1 125 ? -141.807 163.983 105.197 1.00 28.54 129 LYS A C 1
ATOM 942 O O . LYS A 1 125 ? -141.937 165.199 105.336 1.00 29.28 129 LYS A O 1
ATOM 948 N N . LEU A 1 126 ? -142.206 163.089 106.100 1.00 27.15 130 LEU A N 1
ATOM 949 C CA . LEU A 1 126 ? -142.838 163.472 107.359 1.00 28.30 130 LEU A CA 1
ATOM 950 C C . LEU A 1 126 ? -141.903 164.287 108.237 1.00 29.58 130 LEU A C 1
ATOM 951 O O . LEU A 1 126 ? -142.320 165.260 108.870 1.00 29.19 130 LEU A O 1
ATOM 956 N N . VAL A 1 127 ? -140.638 163.885 108.276 1.00 30.43 131 VAL A N 1
ATOM 957 C CA . VAL A 1 127 ? -139.654 164.581 109.084 1.00 29.52 131 VAL A CA 1
ATOM 958 C C . VAL A 1 127 ? -139.237 165.881 108.403 1.00 29.27 131 VAL A C 1
ATOM 959 O O . VAL A 1 127 ? -138.944 166.876 109.069 1.00 28.66 131 VAL A O 1
ATOM 963 N N . LEU A 1 128 ? -139.219 165.882 107.075 1.00 29.47 132 LEU A N 1
ATOM 964 C CA . LEU A 1 128 ? -138.847 167.085 106.348 1.00 31.21 132 LEU A CA 1
ATOM 965 C C . LEU A 1 128 ? -139.802 168.209 106.711 1.00 32.40 132 LEU A C 1
ATOM 966 O O . LEU A 1 128 ? -139.374 169.331 106.952 1.00 33.40 132 LEU A O 1
ATOM 971 N N . SER A 1 129 ? -141.098 167.896 106.751 1.00 33.30 133 SER A N 1
ATOM 972 C CA . SER A 1 129 ? -142.145 168.879 107.056 1.00 33.17 133 SER A CA 1
ATOM 973 C C . SER A 1 129 ? -141.879 169.658 108.330 1.00 33.83 133 SER A C 1
ATOM 974 O O . SER A 1 129 ? -142.353 170.777 108.480 1.00 33.49 133 SER A O 1
ATOM 977 N N . GLY A 1 130 ? -141.136 169.055 109.251 1.00 34.20 134 GLY A N 1
ATOM 978 C CA . GLY A 1 130 ? -140.833 169.717 110.500 1.00 33.63 134 GLY A CA 1
ATOM 979 C C . GLY A 1 130 ? -141.877 169.439 111.560 1.00 35.63 134 GLY A C 1
ATOM 980 O O . GLY A 1 130 ? -141.697 169.796 112.717 1.00 35.61 134 GLY A O 1
ATOM 981 N N . ARG A 1 131 ? -142.976 168.804 111.178 1.00 35.77 135 ARG A N 1
ATOM 982 C CA . ARG A 1 131 ? -144.017 168.496 112.146 1.00 36.91 135 ARG A CA 1
ATOM 983 C C . ARG A 1 131 ? -143.683 167.277 113.005 1.00 36.65 135 ARG A C 1
ATOM 984 O O . ARG A 1 131 ? -144.088 167.203 114.162 1.00 37.57 135 ARG A O 1
ATOM 992 N N . TYR A 1 132 ? -142.943 166.326 112.443 1.00 36.21 136 TYR A N 1
ATOM 993 C CA . TYR A 1 132 ? -142.600 165.109 113.172 1.00 35.43 136 TYR A CA 1
ATOM 994 C C . TYR A 1 132 ? -141.094 164.854 113.166 1.00 35.05 136 TYR A C 1
ATOM 995 O O . TYR A 1 132 ? -140.420 165.119 112.170 1.00 35.02 136 TYR A O 1
ATOM 1004 N N . GLN A 1 133 ? -140.573 164.344 114.283 1.00 34.90 137 GLN A N 1
ATOM 1005 C CA . GLN A 1 133 ? -139.140 164.083 114.416 1.00 35.95 137 GLN A CA 1
ATOM 1006 C C . GLN A 1 133 ? -138.766 162.648 114.710 1.00 35.84 137 GLN A C 1
ATOM 1007 O O . GLN A 1 133 ? -137.734 162.174 114.263 1.00 38.13 137 GLN A O 1
ATOM 1013 N N . THR A 1 134 ? -139.588 161.953 115.479 1.00 35.18 138 THR A N 1
ATOM 1014 C CA . THR A 1 134 ? -139.251 160.591 115.837 1.00 32.89 138 THR A CA 1
ATOM 1015 C C . THR A 1 134 ? -140.280 159.571 115.405 1.00 33.15 138 THR A C 1
ATOM 1016 O O . THR A 1 134 ? -141.459 159.669 115.750 1.00 32.98 138 THR A O 1
ATOM 1020 N N . GLY A 1 135 ? -139.822 158.578 114.654 1.00 31.87 139 GLY A N 1
ATOM 1021 C CA . GLY A 1 135 ? -140.724 157.541 114.201 1.00 33.11 139 GLY A CA 1
ATOM 1022 C C . GLY A 1 135 ? -140.096 156.163 114.143 1.00 32.53 139 GLY A C 1
ATOM 1023 O O . GLY A 1 135 ? -138.880 156.009 114.294 1.00 32.70 139 GLY A O 1
ATOM 1024 N N . LEU A 1 136 ? -140.946 155.157 113.951 1.00 30.25 140 LEU A N 1
ATOM 1025 C CA . LEU A 1 136 ? -140.519 153.771 113.820 1.00 27.79 140 LEU A CA 1
ATOM 1026 C C . LEU A 1 136 ? -141.044 153.310 112.459 1.00 27.54 140 LEU A C 1
ATOM 1027 O O . LEU A 1 136 ? -142.230 153.461 112.166 1.00 25.56 140 LEU A O 1
ATOM 1032 N N . VAL A 1 137 ? -140.161 152.793 111.611 1.00 26.90 141 VAL A N 1
ATOM 1033 C CA . VAL A 1 137 ? -140.578 152.296 110.306 1.00 25.78 141 VAL A CA 1
ATOM 1034 C C . VAL A 1 137 ? -140.231 150.819 110.294 1.00 27.18 141 VAL A C 1
ATOM 1035 O O . VAL A 1 137 ? -139.059 150.449 110.294 1.00 28.00 141 VAL A O 1
ATOM 1039 N N . ILE A 1 138 ? -141.263 149.981 110.292 1.00 27.03 142 ILE A N 1
ATOM 1040 C CA . ILE A 1 138 ? -141.098 148.534 110.328 1.00 25.81 142 ILE A CA 1
ATOM 1041 C C . ILE A 1 138 ? -141.726 147.809 109.146 1.00 27.10 142 ILE A C 1
ATOM 1042 O O . ILE A 1 138 ? -142.852 148.109 108.744 1.00 28.05 142 ILE A O 1
ATOM 1047 N N . GLY A 1 139 ? -140.985 146.848 108.602 1.00 27.03 143 GLY A N 1
ATOM 1048 C CA . GLY A 1 139 ? -141.483 146.032 107.507 1.00 27.66 143 GLY A CA 1
ATOM 1049 C C . GLY A 1 139 ? -141.696 144.632 108.066 1.00 28.11 143 GLY A C 1
ATOM 1050 O O . GLY A 1 139 ? -140.760 144.035 108.597 1.00 28.58 143 GLY A O 1
ATOM 1051 N N . GLY A 1 140 ? -142.914 144.104 107.968 1.00 28.99 144 GLY A N 1
ATOM 1052 C CA . GLY A 1 140 ? -143.173 142.781 108.513 1.00 29.67 144 GLY A CA 1
ATOM 1053 C C . GLY A 1 140 ? -144.232 141.984 107.783 1.00 30.10 144 GLY A C 1
ATOM 1054 O O . GLY A 1 140 ? -145.223 142.545 107.310 1.00 28.88 144 GLY A O 1
ATOM 1055 N N . GLU A 1 141 ? -144.030 140.670 107.708 1.00 29.19 145 GLU A N 1
ATOM 1056 C CA . GLU A 1 141 ? -144.955 139.784 107.006 1.00 29.65 145 GLU A CA 1
ATOM 1057 C C . GLU A 1 141 ? -145.029 138.385 107.606 1.00 28.92 145 GLU A C 1
ATOM 1058 O O . GLU A 1 141 ? -144.095 137.922 108.248 1.00 28.28 145 GLU A O 1
ATOM 1064 N N . THR A 1 142 ? -146.162 137.727 107.390 1.00 29.57 146 THR A N 1
ATOM 1065 C CA . THR A 1 142 ? -146.365 136.343 107.800 1.00 30.18 146 THR A CA 1
ATOM 1066 C C . THR A 1 142 ? -147.011 135.724 106.556 1.00 31.98 146 THR A C 1
ATOM 1067 O O . THR A 1 142 ? -148.176 135.332 106.553 1.00 33.75 146 THR A O 1
ATOM 1071 N N . PHE A 1 143 ? -146.236 135.679 105.479 1.00 33.66 147 PHE A N 1
ATOM 1072 C CA . PHE A 1 143 ? -146.709 135.122 104.223 1.00 35.80 147 PHE A CA 1
ATOM 1073 C C . PHE A 1 143 ? -146.999 133.631 104.328 1.00 35.20 147 PHE A C 1
ATOM 1074 O O . PHE A 1 143 ? -147.687 133.075 103.479 1.00 35.59 147 PHE A O 1
ATOM 1082 N N . SER A 1 144 ? -146.477 132.980 105.361 1.00 34.31 148 SER A N 1
ATOM 1083 C CA . SER A 1 144 ? -146.700 131.551 105.520 1.00 34.64 148 SER A CA 1
ATOM 1084 C C . SER A 1 144 ? -148.189 131.205 105.588 1.00 35.16 148 SER A C 1
ATOM 1085 O O . SER A 1 144 ? -148.570 130.063 105.359 1.00 34.89 148 SER A O 1
ATOM 1088 N N . LYS A 1 145 ? -149.036 132.185 105.886 1.00 35.65 149 LYS A N 1
ATOM 1089 C CA . LYS A 1 145 ? -150.472 131.917 105.952 1.00 36.87 149 LYS A CA 1
ATOM 1090 C C . LYS A 1 145 ? -151.143 132.157 104.604 1.00 36.66 149 LYS A C 1
ATOM 1091 O O . LYS A 1 145 ? -152.326 131.885 104.445 1.00 37.25 149 LYS A O 1
ATOM 1097 N N . MET A 1 146 ? -150.367 132.646 103.639 1.00 38.48 150 MET A N 1
ATOM 1098 C CA . MET A 1 146 ? -150.851 132.952 102.284 1.00 40.91 150 MET A CA 1
ATOM 1099 C C . MET A 1 146 ? -150.318 131.977 101.241 1.00 41.05 150 MET A C 1
ATOM 1100 O O . MET A 1 146 ? -150.397 132.245 100.044 1.00 40.61 150 MET A O 1
ATOM 1105 N N . LEU A 1 147 ? -149.766 130.857 101.683 1.00 40.67 151 LEU A N 1
ATOM 1106 C CA . LEU A 1 147 ? -149.194 129.903 100.750 1.00 40.90 151 LEU A CA 1
ATOM 1107 C C . LEU A 1 147 ? -149.838 128.529 100.735 1.00 42.20 151 LEU A C 1
ATOM 1108 O O . LEU A 1 147 ? -150.391 128.048 101.729 1.00 42.24 151 LEU A O 1
ATOM 1113 N N . ASP A 1 148 ? -149.743 127.909 99.569 1.00 43.48 152 ASP A N 1
ATOM 1114 C CA . ASP A 1 148 ? -150.239 126.567 99.334 1.00 44.78 152 ASP A CA 1
ATOM 1115 C C . ASP A 1 148 ? -149.006 125.705 99.605 1.00 44.23 152 ASP A C 1
ATOM 1116 O O . ASP A 1 148 ? -148.109 125.607 98.765 1.00 44.87 152 ASP A O 1
ATOM 1121 N N . TRP A 1 149 ? -148.953 125.103 100.790 1.00 44.70 153 TRP A N 1
ATOM 1122 C CA . TRP A 1 149 ? -147.801 124.296 101.178 1.00 45.95 153 TRP A CA 1
ATOM 1123 C C . TRP A 1 149 ? -147.660 122.934 100.527 1.00 49.52 153 TRP A C 1
ATOM 1124 O O . TRP A 1 149 ? -147.035 122.029 101.083 1.00 51.36 153 TRP A O 1
ATOM 1135 N N . THR A 1 150 ? -148.240 122.792 99.344 1.00 52.62 154 THR A N 1
ATOM 1136 C CA . THR A 1 150 ? -148.138 121.549 98.595 1.00 56.37 154 THR A CA 1
ATOM 1137 C C . THR A 1 150 ? -147.415 121.888 97.287 1.00 57.87 154 THR A C 1
ATOM 1138 O O . THR A 1 150 ? -146.691 121.061 96.724 1.00 60.66 154 THR A O 1
ATOM 1142 N N . ASP A 1 151 ? -147.607 123.123 96.826 1.00 58.22 155 ASP A N 1
ATOM 1143 C CA . ASP A 1 151 ? -146.962 123.610 95.616 1.00 59.04 155 ASP A CA 1
ATOM 1144 C C . ASP A 1 151 ? -145.526 123.985 95.972 1.00 59.88 155 ASP A C 1
ATOM 1145 O O . ASP A 1 151 ? -145.274 125.025 96.585 1.00 60.50 155 ASP A O 1
ATOM 1150 N N . ARG A 1 152 ? -144.592 123.125 95.582 1.00 59.95 156 ARG A N 1
ATOM 1151 C CA . ARG A 1 152 ? -143.182 123.330 95.874 1.00 59.40 156 ARG A CA 1
ATOM 1152 C C . ARG A 1 152 ? -142.464 124.310 94.960 1.00 57.56 156 ARG A C 1
ATOM 1153 O O . ARG A 1 152 ? -141.237 124.335 94.920 1.00 57.18 156 ARG A O 1
ATOM 1161 N N . SER A 1 153 ? -143.220 125.124 94.235 1.00 55.52 157 SER A N 1
ATOM 1162 C CA . SER A 1 153 ? -142.608 126.094 93.341 1.00 53.87 157 SER A CA 1
ATOM 1163 C C . SER A 1 153 ? -142.727 127.500 93.906 1.00 51.86 157 SER A C 1
ATOM 1164 O O . SER A 1 153 ? -142.346 128.472 93.249 1.00 51.98 157 SER A O 1
ATOM 1167 N N . THR A 1 154 ? -143.262 127.604 95.121 1.00 48.78 158 THR A N 1
ATOM 1168 C CA . THR A 1 154 ? -143.425 128.899 95.782 1.00 47.09 158 THR A CA 1
ATOM 1169 C C . THR A 1 154 ? -143.289 128.813 97.297 1.00 45.36 158 THR A C 1
ATOM 1170 O O . THR A 1 154 ? -142.590 129.616 97.907 1.00 46.34 158 THR A O 1
ATOM 1174 N N . ALA A 1 155 ? -143.966 127.844 97.902 1.00 42.00 159 ALA A N 1
ATOM 1175 C CA . ALA A 1 155 ? -143.933 127.684 99.348 1.00 38.95 159 ALA A CA 1
ATOM 1176 C C . ALA A 1 155 ? -142.519 127.652 99.910 1.00 37.85 159 ALA A C 1
ATOM 1177 O O . ALA A 1 155 ? -142.228 128.313 100.904 1.00 38.36 159 ALA A O 1
ATOM 1179 N N . VAL A 1 156 ? -141.643 126.885 99.271 1.00 35.58 160 VAL A N 1
ATOM 1180 C CA . VAL A 1 156 ? -140.253 126.756 99.711 1.00 34.47 160 VAL A CA 1
ATOM 1181 C C . VAL A 1 156 ? -139.475 128.075 99.675 1.00 35.27 160 VAL A C 1
ATOM 1182 O O . VAL A 1 156 ? -138.392 128.187 100.251 1.00 36.14 160 VAL A O 1
ATOM 1186 N N . LEU A 1 157 ? -140.045 129.071 99.006 1.00 35.27 161 LEU A N 1
ATOM 1187 C CA . LEU A 1 157 ? -139.422 130.379 98.826 1.00 34.76 161 LEU A CA 1
ATOM 1188 C C . LEU A 1 157 ? -139.538 131.405 99.967 1.00 34.93 161 LEU A C 1
ATOM 1189 O O . LEU A 1 157 ? -138.625 132.208 100.171 1.00 32.99 161 LEU A O 1
ATOM 1194 N N . PHE A 1 158 ? -140.639 131.375 100.716 1.00 34.09 162 PHE A N 1
ATOM 1195 C CA . PHE A 1 158 ? -140.860 132.382 101.751 1.00 32.25 162 PHE A CA 1
ATOM 1196 C C . PHE A 1 158 ? -140.636 132.075 103.228 1.00 32.53 162 PHE A C 1
ATOM 1197 O O . PHE A 1 158 ? -140.909 130.973 103.712 1.00 33.01 162 PHE A O 1
ATOM 1205 N N . GLY A 1 159 ? -140.139 133.090 103.934 1.00 29.72 163 GLY A N 1
ATOM 1206 C CA . GLY A 1 159 ? -139.898 132.987 105.359 1.00 29.71 163 GLY A CA 1
ATOM 1207 C C . GLY A 1 159 ? -140.669 134.094 106.064 1.00 29.99 163 GLY A C 1
ATOM 1208 O O . GLY A 1 159 ? -141.077 135.069 105.430 1.00 31.20 163 GLY A O 1
ATOM 1209 N N . ASP A 1 160 ? -140.889 133.951 107.367 1.00 30.29 164 ASP A N 1
ATOM 1210 C CA . ASP A 1 160 ? -141.609 134.968 108.129 1.00 28.96 164 ASP A CA 1
ATOM 1211 C C . ASP A 1 160 ? -140.623 135.822 108.912 1.00 29.22 164 ASP A C 1
ATOM 1212 O O . ASP A 1 160 ? -139.494 135.398 109.163 1.00 29.92 164 ASP A O 1
ATOM 1217 N N . GLY A 1 161 ? -141.044 137.024 109.300 1.00 28.53 165 GLY A N 1
ATOM 1218 C CA . GLY A 1 161 ? -140.157 137.890 110.058 1.00 27.18 165 GLY A CA 1
ATOM 1219 C C . GLY A 1 161 ? -140.466 139.369 109.946 1.00 26.32 165 GLY A C 1
ATOM 1220 O O . GLY A 1 161 ? -141.301 139.785 109.151 1.00 27.41 165 GLY A O 1
ATOM 1221 N N . ALA A 1 162 ? -139.784 140.169 110.755 1.00 26.21 166 ALA A N 1
ATOM 1222 C CA . ALA A 1 162 ? -139.980 141.610 110.750 1.00 26.30 166 ALA A CA 1
ATOM 1223 C C . ALA A 1 162 ? -138.688 142.304 111.174 1.00 26.98 166 ALA A C 1
ATOM 1224 O O . ALA A 1 162 ? -137.879 141.739 111.913 1.00 28.74 166 ALA A O 1
ATOM 1226 N N . ALA A 1 163 ? -138.495 143.526 110.692 1.00 26.43 167 ALA A N 1
ATOM 1227 C CA . ALA A 1 163 ? -137.320 144.317 111.034 1.00 26.60 167 ALA A CA 1
ATOM 1228 C C . ALA A 1 163 ? -137.694 145.768 110.777 1.00 27.14 167 ALA A C 1
ATOM 1229 O O . ALA A 1 163 ? -138.615 146.053 110.009 1.00 25.47 167 ALA A O 1
ATOM 1231 N N . GLY A 1 164 ? -136.984 146.687 111.418 1.00 26.08 168 GLY A N 1
ATOM 1232 C CA . GLY A 1 164 ? -137.291 148.087 111.233 1.00 26.99 168 GLY A CA 1
ATOM 1233 C C . GLY A 1 164 ? -136.178 148.970 111.735 1.00 28.23 168 GLY A C 1
ATOM 1234 O O . GLY A 1 164 ? -135.084 148.493 112.055 1.00 27.95 168 GLY A O 1
ATOM 1235 N N . VAL A 1 165 ? -136.461 150.266 111.810 1.00 28.27 169 VAL A N 1
ATOM 1236 C CA . VAL A 1 165 ? -135.473 151.232 112.253 1.00 28.20 169 VAL A CA 1
ATOM 1237 C C . VAL A 1 165 ? -136.097 152.342 113.068 1.00 28.75 169 VAL A C 1
ATOM 1238 O O . VAL A 1 165 ? -137.305 152.570 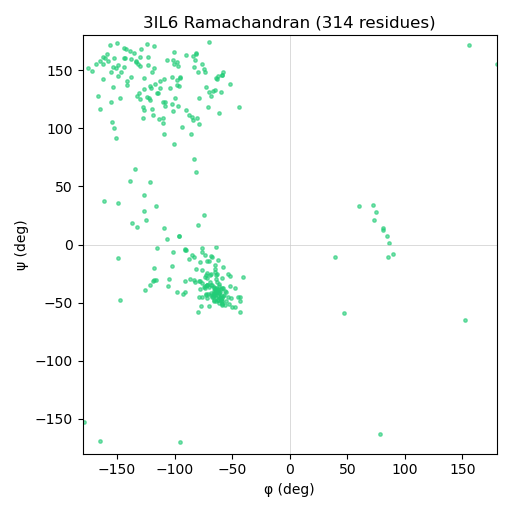113.021 1.00 28.97 169 VAL A O 1
ATOM 1242 N N . LEU A 1 166 ? -135.253 153.022 113.831 1.00 29.61 170 LEU A N 1
ATOM 1243 C CA . LEU A 1 166 ? -135.686 154.166 114.610 1.00 30.91 170 LEU A CA 1
ATOM 1244 C C . LEU A 1 166 ? -135.250 155.347 113.756 1.00 33.04 170 LEU A C 1
ATOM 1245 O O . LEU A 1 166 ? -134.086 155.440 113.343 1.00 33.79 170 LEU A O 1
ATOM 1250 N N . ILE A 1 167 ? -136.191 156.230 113.460 1.00 33.47 171 ILE A N 1
ATOM 1251 C CA . ILE A 1 167 ? -135.881 157.397 112.669 1.00 33.89 171 ILE A CA 1
ATOM 1252 C C . ILE A 1 167 ? -136.014 158.635 113.527 1.00 34.10 171 ILE A C 1
ATOM 1253 O O . ILE A 1 167 ? -136.955 158.760 114.309 1.00 34.52 171 ILE A O 1
ATOM 1258 N N . GLU A 1 168 ? -135.037 159.524 113.424 1.00 34.51 172 GLU A N 1
ATOM 1259 C CA . GLU A 1 168 ? -135.097 160.764 114.171 1.00 36.47 172 GLU A CA 1
ATOM 1260 C C . GLU A 1 168 ? -134.523 161.917 113.357 1.00 36.91 172 GLU A C 1
ATOM 1261 O O . GLU A 1 168 ? -133.807 161.701 112.384 1.00 37.04 172 GLU A O 1
ATOM 1267 N N . ALA A 1 169 ? -134.883 163.140 113.740 1.00 38.48 173 ALA A N 1
ATOM 1268 C CA . ALA A 1 169 ? -134.447 164.341 113.040 1.00 38.44 173 ALA A CA 1
ATOM 1269 C C . ALA A 1 169 ? -132.968 164.659 113.229 1.00 39.05 173 ALA A C 1
ATOM 1270 O O . ALA A 1 169 ? -132.507 164.901 114.344 1.00 40.64 173 ALA A O 1
ATOM 1272 N N . ALA A 1 170 ? -132.234 164.662 112.121 1.00 40.36 174 ALA A N 1
ATOM 1273 C CA . ALA A 1 170 ? -130.806 164.941 112.134 1.00 41.92 174 ALA A CA 1
ATOM 1274 C C . ALA A 1 170 ? -130.550 166.377 111.713 1.00 44.19 174 ALA A C 1
ATOM 1275 O O . ALA A 1 170 ? -131.432 167.047 111.172 1.00 43.40 174 ALA A O 1
ATOM 1277 N N . GLU A 1 171 ? -129.329 166.841 111.962 1.00 46.16 175 GLU A N 1
ATOM 1278 C CA . GLU A 1 171 ? -128.940 168.199 111.620 1.00 47.68 175 GLU A CA 1
ATOM 1279 C C . GLU A 1 171 ? -128.449 168.257 110.181 1.00 45.56 175 GLU A C 1
ATOM 1280 O O . GLU A 1 171 ? -128.584 169.280 109.513 1.00 45.66 175 GLU A O 1
ATOM 1286 N N . THR A 1 172 ? -127.877 167.152 109.713 1.00 43.54 176 THR A N 1
ATOM 1287 C CA . THR A 1 172 ? -127.375 167.067 108.346 1.00 41.82 176 THR A CA 1
ATOM 1288 C C . THR A 1 172 ? -128.102 165.954 107.586 1.00 40.90 176 THR A C 1
ATOM 1289 O O . THR A 1 172 ? -128.508 164.950 108.174 1.00 40.07 176 THR A O 1
ATOM 1293 N N . PRO A 1 173 ? -128.277 166.120 106.262 1.00 40.51 177 PRO A N 1
ATOM 1294 C CA . PRO A 1 173 ? -128.969 165.120 105.441 1.00 39.79 177 PRO A CA 1
ATOM 1295 C C . PRO A 1 173 ? -128.327 163.743 105.375 1.00 38.75 177 PRO A C 1
ATOM 1296 O O . PRO A 1 173 ? -127.101 163.610 105.402 1.00 40.17 177 PRO A O 1
ATOM 1300 N N . HIS A 1 174 ? -129.180 162.725 105.299 1.00 36.27 178 HIS A N 1
ATOM 1301 C CA . HIS A 1 174 ? -128.754 161.334 105.197 1.00 33.93 178 HIS A CA 1
ATOM 1302 C C . HIS A 1 174 ? -129.421 160.726 103.968 1.00 32.29 178 HIS A C 1
ATOM 1303 O O . HIS A 1 174 ? -128.810 159.957 103.238 1.00 31.46 178 HIS A O 1
ATOM 1310 N N . PHE A 1 175 ? -130.681 161.089 103.755 1.00 31.27 179 PHE A N 1
ATOM 1311 C CA . PHE A 1 175 ? -131.456 160.625 102.610 1.00 31.03 179 PHE A CA 1
ATOM 1312 C C . PHE A 1 175 ? -131.138 161.573 101.462 1.00 31.33 179 PHE A C 1
ATOM 1313 O O . PHE A 1 175 ? -131.743 162.635 101.326 1.00 32.54 179 PHE A O 1
ATOM 1321 N N . LEU A 1 176 ? -130.171 161.169 100.644 1.00 30.74 180 LEU A N 1
ATOM 1322 C CA . LEU A 1 176 ? -129.681 161.965 99.529 1.00 30.11 180 LEU A CA 1
ATOM 1323 C C . LEU A 1 176 ? -130.544 162.041 98.276 1.00 30.57 180 LEU A C 1
ATOM 1324 O O . LEU A 1 176 ? -130.718 163.119 97.706 1.00 29.69 180 LEU A O 1
ATOM 1329 N N . ASN A 1 177 ? -131.069 160.907 97.828 1.00 30.57 181 ASN A N 1
ATOM 1330 C CA . ASN A 1 177 ? -131.909 160.900 96.636 1.00 29.90 181 ASN A CA 1
ATOM 1331 C C . ASN A 1 177 ? -132.831 159.685 96.655 1.00 30.06 181 ASN A C 1
ATOM 1332 O O . ASN A 1 177 ? -132.710 158.813 97.515 1.00 29.47 181 ASN A O 1
ATOM 1337 N N . GLU A 1 178 ? -133.765 159.634 95.715 1.00 29.37 182 GLU A N 1
ATOM 1338 C CA . GLU A 1 178 ? -134.691 158.517 95.662 1.00 30.87 182 GLU A CA 1
ATOM 1339 C C . GLU A 1 178 ? -135.391 158.476 94.325 1.00 29.70 182 GLU A C 1
ATOM 1340 O O . GLU A 1 178 ? -135.462 159.477 93.620 1.00 29.42 182 GLU A O 1
ATOM 1346 N N . LYS A 1 179 ? -135.899 157.304 93.979 1.00 28.61 183 LYS A N 1
ATOM 1347 C CA . LYS A 1 179 ? -136.654 157.141 92.753 1.00 29.30 183 LYS A CA 1
ATOM 1348 C C . LYS A 1 179 ? -137.625 155.986 92.948 1.00 28.21 183 LYS A C 1
ATOM 1349 O O . LYS A 1 179 ? -137.242 154.817 92.875 1.00 27.99 183 LYS A O 1
ATOM 1355 N N . LEU A 1 180 ? -138.878 156.337 93.224 1.00 28.25 184 LEU A N 1
ATOM 1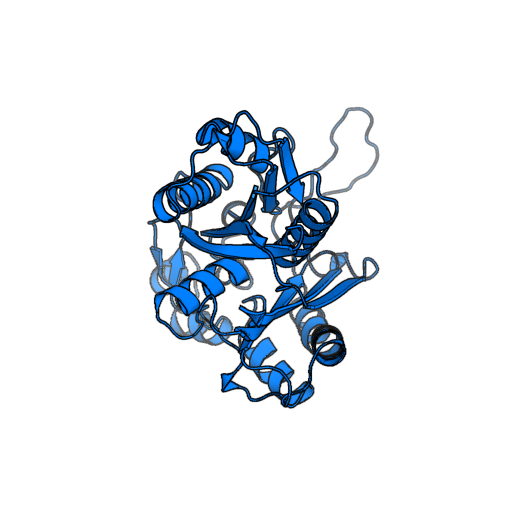356 C CA . LEU A 1 180 ? -139.937 155.359 93.436 1.00 29.19 184 LEU A CA 1
ATOM 1357 C C . LEU A 1 180 ? -140.718 155.202 92.139 1.00 29.06 184 LEU A C 1
ATOM 1358 O O . LEU A 1 180 ? -141.022 156.187 91.464 1.00 30.59 184 LEU A O 1
ATOM 1363 N N . GLN A 1 181 ? -141.036 153.959 91.790 1.00 29.06 185 GLN A N 1
ATOM 1364 C CA . GLN A 1 181 ? -141.758 153.671 90.553 1.00 27.73 185 GLN A CA 1
ATOM 1365 C C . GLN A 1 181 ? -142.775 152.539 90.692 1.00 27.20 185 GLN A C 1
ATOM 1366 O O . GLN A 1 181 ? -142.795 151.814 91.688 1.00 27.78 185 GLN A O 1
ATOM 1372 N N . ALA A 1 182 ? -143.623 152.404 89.678 1.00 25.04 186 ALA A N 1
ATOM 1373 C CA . ALA A 1 182 ? -144.638 151.366 89.660 1.00 23.92 186 ALA A CA 1
ATOM 1374 C C . ALA A 1 182 ? -145.131 151.138 88.231 1.00 24.20 186 ALA A C 1
ATOM 1375 O O . ALA A 1 182 ? -144.949 151.982 87.351 1.00 23.67 186 ALA A O 1
ATOM 1377 N N . ASP A 1 183 ? -145.735 149.976 88.007 1.00 25.77 187 ASP A N 1
ATOM 1378 C CA . ASP A 1 183 ? -146.294 149.620 86.709 1.00 26.19 187 ASP A CA 1
ATOM 1379 C C . ASP A 1 183 ? -147.469 148.678 86.968 1.00 27.38 187 ASP A C 1
ATOM 1380 O O . ASP A 1 183 ? -147.303 147.462 87.083 1.00 26.31 187 ASP A O 1
ATOM 1385 N N . GLY A 1 184 ? -148.659 149.260 87.084 1.00 27.61 188 GLY A N 1
ATOM 1386 C CA . GLY A 1 184 ? -149.842 148.475 87.352 1.00 28.58 188 GLY A CA 1
ATOM 1387 C C . GLY A 1 184 ? -150.336 147.745 86.127 1.00 30.43 188 GLY A C 1
ATOM 1388 O O . GLY A 1 184 ? -151.305 146.994 86.198 1.00 31.59 188 GLY A O 1
ATOM 1389 N N . GLN A 1 185 ? -149.681 147.958 84.994 1.00 30.05 189 GLN A N 1
ATOM 1390 C CA . GLN A 1 185 ? -150.106 147.285 83.783 1.00 31.71 189 GLN A CA 1
ATOM 1391 C C . GLN A 1 185 ? -149.656 145.833 83.804 1.00 31.75 189 GLN A C 1
ATOM 1392 O O . GLN A 1 185 ? -150.023 145.043 82.941 1.00 33.40 189 GLN A O 1
ATOM 1398 N N . ARG A 1 186 ? -148.870 145.478 84.812 1.00 31.07 190 ARG A N 1
ATOM 1399 C CA . ARG A 1 186 ? -148.402 144.110 84.954 1.00 29.79 190 ARG A CA 1
ATOM 1400 C C . ARG A 1 186 ? -148.746 143.595 86.344 1.00 30.33 190 ARG A C 1
ATOM 1401 O O . ARG A 1 186 ? -148.049 142.732 86.872 1.00 30.49 190 ARG A O 1
ATOM 1409 N N . TRP A 1 187 ? -149.825 144.098 86.938 1.00 31.04 191 TRP A N 1
ATOM 1410 C CA . TRP A 1 187 ? -150.154 143.673 88.290 1.00 32.47 191 TRP A CA 1
ATOM 1411 C C . TRP A 1 187 ? -150.514 142.204 88.451 1.00 32.74 191 TRP A C 1
ATOM 1412 O O . TRP A 1 187 ? -150.407 141.660 89.550 1.00 34.36 191 TRP A O 1
ATOM 1423 N N . THR A 1 188 ? -150.913 141.551 87.366 1.00 32.27 192 THR A N 1
ATOM 1424 C CA . THR A 1 188 ? -151.287 140.140 87.431 1.00 32.25 192 THR A CA 1
ATOM 1425 C C . THR A 1 188 ? -150.089 139.196 87.621 1.00 32.20 192 THR A C 1
ATOM 1426 O O . THR A 1 188 ? -150.256 138.017 87.962 1.00 31.30 192 THR A O 1
ATOM 1430 N N . ALA A 1 189 ? -148.884 139.718 87.412 1.00 31.69 193 ALA A N 1
ATOM 1431 C CA . ALA A 1 189 ? -147.668 138.919 87.535 1.00 31.72 193 ALA A CA 1
ATOM 1432 C C . ALA A 1 189 ? -147.374 138.409 88.947 1.00 32.09 193 ALA A C 1
ATOM 1433 O O . ALA A 1 189 ? -146.684 137.405 89.116 1.00 34.41 193 ALA A O 1
ATOM 1435 N N . LEU A 1 190 ? -147.898 139.088 89.960 1.00 30.20 194 LEU A N 1
ATOM 1436 C CA . LEU A 1 190 ? -147.632 138.699 91.338 1.00 29.98 194 LEU A CA 1
ATOM 1437 C C . LEU A 1 190 ? -148.783 139.178 92.226 1.00 30.27 194 LEU A C 1
ATOM 1438 O O . LEU A 1 190 ? -148.905 140.369 92.521 1.00 31.02 194 LEU A O 1
ATOM 1443 N N . THR A 1 191 ? -149.624 138.241 92.652 1.00 29.47 195 THR A N 1
ATOM 1444 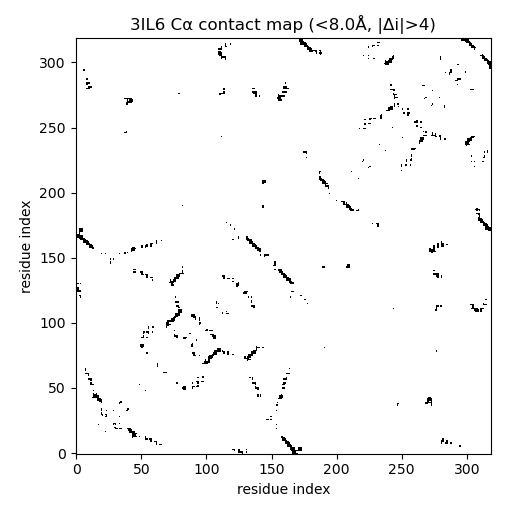C CA . THR A 1 191 ? -150.785 138.583 93.458 1.00 29.13 195 THR A CA 1
ATOM 1445 C C . THR A 1 191 ? -150.990 137.693 94.686 1.00 29.58 195 THR A C 1
ATOM 1446 O O . THR A 1 191 ? -150.501 136.561 94.747 1.00 30.44 195 THR A O 1
ATOM 1450 N N . SER A 1 192 ? -151.724 138.214 95.663 1.00 27.90 196 SER A N 1
ATOM 1451 C CA . SER A 1 192 ? -152.032 137.456 96.863 1.00 27.83 196 SER A CA 1
ATOM 1452 C C . SER A 1 192 ? -153.111 138.170 97.659 1.00 29.15 196 SER A C 1
ATOM 1453 O O . SER A 1 192 ? -153.290 139.380 97.531 1.00 31.05 196 SER A O 1
ATOM 1456 N N . GLY A 1 193 ? -153.844 137.409 98.460 1.00 29.97 197 GLY A N 1
ATOM 1457 C CA . GLY A 1 193 ? -154.863 137.991 99.309 1.00 31.24 197 GLY A CA 1
ATOM 1458 C C . GLY A 1 193 ? -156.174 138.456 98.708 1.00 34.02 197 GLY A C 1
ATOM 1459 O O . GLY A 1 193 ? -156.796 139.369 99.258 1.00 34.35 197 GLY A O 1
ATOM 1460 N N . TYR A 1 194 ? -156.612 137.853 97.605 1.00 33.95 198 TYR A N 1
ATOM 1461 C CA . TYR A 1 194 ? -157.886 138.256 97.006 1.00 34.64 198 TYR A CA 1
ATOM 1462 C C . TYR A 1 194 ? -159.027 137.947 97.972 1.00 35.04 198 TYR A C 1
ATOM 1463 O O . TYR A 1 194 ? -158.996 136.935 98.672 1.00 35.93 198 TYR A O 1
ATOM 1472 N N . THR A 1 195 ? -160.030 138.820 98.009 1.00 34.23 199 THR A N 1
ATOM 1473 C CA . THR A 1 195 ? -161.185 138.626 98.882 1.00 34.99 199 THR A CA 1
ATOM 1474 C C . THR A 1 195 ? -162.431 138.538 98.019 1.00 36.60 199 THR A C 1
ATOM 1475 O O . THR A 1 195 ? -162.787 139.495 97.336 1.00 36.37 199 THR A O 1
ATOM 1479 N N . ILE A 1 196 ? -163.089 137.385 98.051 1.00 39.30 200 ILE A N 1
ATOM 1480 C CA . ILE A 1 196 ? -164.297 137.182 97.264 1.00 41.02 200 ILE A CA 1
ATOM 1481 C C . ILE A 1 196 ? -165.476 137.949 97.842 1.00 40.11 200 ILE A C 1
ATOM 1482 O O . ILE A 1 196 ? -165.694 137.966 99.054 1.00 40.40 200 ILE A O 1
ATOM 1487 N N . ASN A 1 197 ? -166.227 138.595 96.961 1.00 40.02 201 ASN A N 1
ATOM 1488 C CA . ASN A 1 197 ? -167.404 139.340 97.373 1.00 40.39 201 ASN A CA 1
ATOM 1489 C C . ASN A 1 197 ? -168.571 138.366 97.310 1.00 42.34 201 ASN A C 1
ATOM 1490 O O . ASN A 1 197 ? -168.916 137.856 96.242 1.00 42.99 201 ASN A O 1
ATOM 1495 N N . GLU A 1 198 ? -169.169 138.083 98.457 1.00 44.67 202 GLU A N 1
ATOM 1496 C CA . GLU A 1 198 ? -170.293 137.171 98.472 1.00 47.80 202 GLU A CA 1
ATOM 1497 C C . GLU A 1 198 ? -171.511 137.767 99.153 1.00 46.79 202 GLU A C 1
ATOM 1498 O O . GLU A 1 198 ? -172.184 137.105 99.936 1.00 48.28 202 GLU A O 1
ATOM 1504 N N . SER A 1 199 ? -171.784 139.031 98.854 1.00 45.18 203 SER A N 1
ATOM 1505 C CA . SER A 1 199 ? -172.948 139.689 99.411 1.00 44.40 203 SER A CA 1
ATOM 1506 C C . SER A 1 199 ? -174.082 139.236 98.506 1.00 43.48 203 SER A C 1
ATOM 1507 O O . SER A 1 199 ? -173.851 138.799 97.373 1.00 43.58 203 SER A O 1
ATOM 1510 N N . PRO A 1 200 ? -175.324 139.320 98.995 1.00 43.24 204 PRO A N 1
ATOM 1511 C CA . PRO A 1 200 ? -176.469 138.902 98.185 1.00 42.91 204 PRO A CA 1
ATOM 1512 C C . PRO A 1 200 ? -176.656 139.756 96.935 1.00 42.17 204 PRO A C 1
ATOM 1513 O O . PRO A 1 200 ? -177.544 139.493 96.125 1.00 41.79 204 PRO A O 1
ATOM 1517 N N . PHE A 1 201 ? -175.801 140.764 96.781 1.00 42.39 205 PHE A N 1
ATOM 1518 C CA . PHE A 1 201 ? -175.871 141.685 95.651 1.00 42.51 205 PHE A CA 1
ATOM 1519 C C . PHE A 1 201 ? -174.837 141.416 94.561 1.00 45.07 205 PHE A C 1
ATOM 1520 O O . PHE A 1 201 ? -174.990 141.888 93.428 1.00 44.34 205 PHE A O 1
ATOM 1528 N N . TYR A 1 202 ? -173.787 140.666 94.892 1.00 47.61 206 TYR A N 1
ATOM 1529 C CA . TYR A 1 202 ? -172.748 140.396 93.910 1.00 51.65 206 TYR A CA 1
ATOM 1530 C C . TYR A 1 202 ? -173.196 139.467 92.790 1.00 53.87 206 TYR A C 1
ATOM 1531 O O . TYR A 1 202 ? -173.765 138.403 93.034 1.00 52.82 206 TYR A O 1
ATOM 1540 N N . GLN A 1 203 ? -172.918 139.883 91.558 1.00 58.16 207 GLN A N 1
ATOM 1541 C CA . GLN A 1 203 ? -173.287 139.121 90.374 1.00 62.97 207 GLN A CA 1
ATOM 1542 C C . GLN A 1 203 ? -172.096 138.612 89.573 1.00 65.05 207 GLN A C 1
ATOM 1543 O O . GLN A 1 203 ? -172.269 137.913 88.579 1.00 65.90 207 GLN A O 1
ATOM 1549 N N . GLY A 1 204 ? -170.889 138.967 89.993 1.00 67.91 208 GLY A N 1
ATOM 1550 C CA . GLY A 1 204 ? -169.714 138.497 89.286 1.00 71.54 208 GLY A CA 1
ATOM 1551 C C . GLY A 1 204 ? -169.382 137.085 89.728 1.00 74.14 208 GLY A C 1
ATOM 1552 O O . GLY A 1 204 ? -169.896 136.617 90.743 1.00 73.87 208 GLY A O 1
ATOM 1553 N N . HIS A 1 205 ? -168.534 136.397 88.970 1.00 77.39 209 HIS A N 1
ATOM 1554 C CA . HIS A 1 205 ? -168.146 135.035 89.321 1.00 80.53 209 HIS A CA 1
ATOM 1555 C C . HIS A 1 205 ? -166.660 134.949 89.615 1.00 81.82 209 HIS A C 1
ATOM 1556 O O . HIS A 1 205 ? -166.015 133.933 89.347 1.00 81.71 209 HIS A O 1
ATOM 1563 N N . LYS A 1 206 ? -166.133 136.032 90.179 1.00 83.23 210 LYS A N 1
ATOM 1564 C CA . LYS A 1 206 ? -164.725 136.126 90.531 1.00 83.38 210 LYS A CA 1
ATOM 1565 C C . LYS A 1 206 ? -164.390 135.175 91.672 1.00 83.57 210 LYS A C 1
ATOM 1566 O O . LYS A 1 206 ? -165.047 135.170 92.717 1.00 83.43 210 LYS A O 1
ATOM 1572 N N . GLN A 1 207 ? -163.363 134.366 91.453 1.00 83.83 211 GLN A N 1
ATOM 1573 C CA . GLN A 1 207 ? -162.903 133.412 92.449 1.00 84.02 211 GLN A CA 1
ATOM 1574 C C . GLN A 1 207 ? -161.379 133.463 92.437 1.00 83.00 211 GLN A C 1
ATOM 1575 O O . GLN A 1 207 ? -160.766 133.649 91.380 1.00 83.37 211 GLN A O 1
ATOM 1581 N N . ALA A 1 208 ? -160.774 133.321 93.611 1.00 80.67 212 ALA A N 1
ATOM 1582 C CA . ALA A 1 208 ? -159.321 133.342 93.723 1.00 78.35 212 ALA A CA 1
ATOM 1583 C C . ALA A 1 208 ? -158.920 132.790 95.080 1.00 76.82 212 ALA A C 1
ATOM 1584 O O . ALA A 1 208 ? -159.250 133.359 96.123 1.00 76.67 212 ALA A O 1
ATOM 1586 N N . SER A 1 209 ? -158.209 131.668 95.043 1.00 74.70 213 SER A N 1
ATOM 1587 C CA . SER A 1 209 ? -157.748 130.972 96.238 1.00 71.76 213 SER A CA 1
ATOM 1588 C C . SER A 1 209 ? -157.239 131.887 97.345 1.00 69.25 213 SER A C 1
ATOM 1589 O O . SER A 1 209 ? -157.311 131.522 98.522 1.00 70.46 213 SER A O 1
ATOM 1592 N N . LYS A 1 210 ? -156.732 133.063 96.972 1.00 64.55 214 LYS A N 1
ATOM 1593 C CA . LYS A 1 210 ? -156.188 134.026 97.934 1.00 60.15 214 LYS A CA 1
ATOM 1594 C C . LYS A 1 210 ? -154.722 133.738 98.271 1.00 57.12 214 LYS A C 1
ATOM 1595 O O . LYS A 1 210 ? -154.047 134.563 98.888 1.00 55.35 214 LYS A O 1
ATOM 1601 N N . THR A 1 211 ? -154.224 132.576 97.851 1.00 53.27 215 THR A N 1
ATOM 1602 C CA . THR A 1 211 ? -152.832 132.229 98.107 1.00 50.35 215 THR A CA 1
ATOM 1603 C C . THR A 1 211 ? -151.978 132.878 97.033 1.00 47.66 215 THR A C 1
ATOM 1604 O O . THR A 1 211 ? -152.440 133.125 95.923 1.00 46.88 215 THR A O 1
ATOM 1608 N N . LEU A 1 212 ? -150.729 133.151 97.373 1.00 45.34 216 LEU A N 1
ATOM 1609 C CA . LEU A 1 212 ? -149.801 133.795 96.463 1.00 44.68 216 LEU A CA 1
ATOM 1610 C C . LEU A 1 212 ? -149.694 133.127 95.094 1.00 43.64 216 LEU A C 1
ATOM 1611 O O . LEU A 1 212 ? -149.663 131.905 94.994 1.00 43.35 216 LEU A O 1
ATOM 1616 N N . GLN A 1 213 ? -149.641 133.950 94.047 1.00 43.59 217 GLN A N 1
ATOM 1617 C CA . GLN A 1 213 ? -149.516 133.494 92.654 1.00 43.77 217 GLN A CA 1
ATOM 1618 C C . GLN A 1 213 ? -148.419 134.329 92.006 1.00 42.49 217 GLN A C 1
ATOM 1619 O O . GLN A 1 213 ? -148.471 135.553 92.054 1.00 43.15 217 GLN A O 1
ATOM 1625 N N . MET A 1 214 ? -147.436 133.686 91.388 1.00 40.48 218 MET A N 1
ATOM 1626 C CA . MET A 1 214 ? -146.360 134.440 90.759 1.00 39.98 218 MET A CA 1
ATOM 1627 C C . MET A 1 214 ? -145.866 133.880 89.432 1.00 39.30 218 MET A C 1
ATOM 1628 O O . MET A 1 214 ? -145.763 132.668 89.252 1.00 37.73 218 MET A O 1
ATOM 1633 N N . GLU A 1 215 ? -145.569 134.782 88.501 1.00 39.39 219 GLU A N 1
ATOM 1634 C CA . GLU A 1 21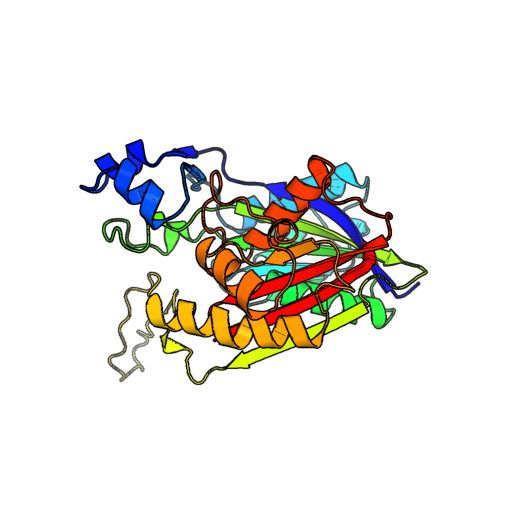5 ? -145.030 134.404 87.203 1.00 40.56 219 GLU A CA 1
ATOM 1635 C C . GLU A 1 215 ? -143.532 134.664 87.329 1.00 39.39 219 GLU A C 1
ATOM 1636 O O . GLU A 1 215 ? -143.050 135.742 86.989 1.00 40.02 219 GLU A O 1
ATOM 1642 N N . GLY A 1 216 ? -142.819 133.663 87.840 1.00 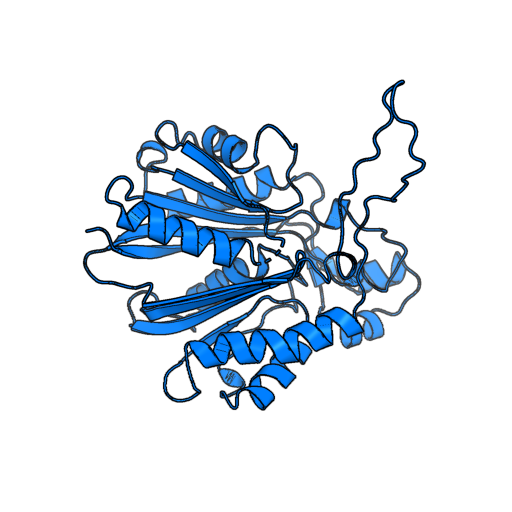36.81 220 GLY A N 1
ATOM 1643 C CA . GLY A 1 216 ? -141.386 133.757 88.065 1.00 35.51 220 GLY A CA 1
ATOM 1644 C C . GLY A 1 216 ? -140.518 134.390 86.997 1.00 35.79 220 GLY A C 1
ATOM 1645 O O . GLY A 1 216 ? -139.803 135.356 87.269 1.00 35.41 220 GLY A O 1
ATOM 1646 N N . ARG A 1 217 ? -140.562 133.838 85.790 1.00 35.28 221 ARG A N 1
ATOM 1647 C CA . ARG A 1 217 ? -139.769 134.346 84.676 1.00 35.23 221 ARG A CA 1
ATOM 1648 C C . ARG A 1 217 ? -140.099 135.808 84.399 1.00 35.71 221 ARG A C 1
ATOM 1649 O O . ARG A 1 217 ? -139.202 136.626 84.185 1.00 35.34 221 ARG A O 1
ATOM 1657 N N . SER A 1 218 ? -141.391 136.128 84.405 1.00 34.09 222 SER A N 1
ATOM 1658 C CA . SER A 1 218 ? -141.846 137.491 84.143 1.00 34.12 222 SER A CA 1
ATOM 1659 C C . SER A 1 218 ? -141.292 138.527 85.108 1.00 33.20 222 SER A C 1
ATOM 1660 O O . SER A 1 218 ? -140.740 139.544 84.677 1.00 32.18 222 SER A O 1
ATOM 1663 N N . ILE A 1 219 ? -141.443 138.274 86.408 1.00 32.13 223 ILE A N 1
ATOM 1664 C CA . ILE A 1 219 ? -140.963 139.213 87.418 1.00 32.13 223 ILE A CA 1
ATOM 1665 C C . ILE A 1 219 ? -139.441 139.189 87.523 1.00 32.37 223 ILE A C 1
ATOM 1666 O O . ILE A 1 219 ? -138.821 140.186 87.902 1.00 33.85 223 ILE A O 1
ATOM 1671 N N . PHE A 1 220 ? -138.838 138.057 87.171 1.00 32.16 224 PHE A N 1
ATOM 1672 C CA . PHE A 1 220 ? -137.386 137.944 87.203 1.00 31.25 224 PHE A CA 1
ATOM 1673 C C . PHE A 1 220 ? -136.815 138.876 86.136 1.00 31.54 224 PHE A C 1
ATOM 1674 O O . PHE A 1 220 ? -135.856 139.603 86.383 1.00 30.27 224 PHE A O 1
ATOM 1682 N N . ASP A 1 221 ? -137.414 138.843 84.947 1.00 31.36 225 ASP A N 1
ATOM 1683 C CA . ASP A 1 221 ? -136.985 139.686 83.828 1.00 32.08 225 ASP A CA 1
ATOM 1684 C C . ASP A 1 221 ? -137.233 141.159 84.150 1.00 32.61 225 ASP A C 1
ATOM 1685 O O . ASP A 1 221 ? -136.419 142.030 83.830 1.00 33.61 225 ASP A O 1
ATOM 1690 N N . PHE A 1 222 ? -138.370 141.423 84.783 1.00 30.36 226 PHE A N 1
ATOM 1691 C CA . PHE A 1 222 ? -138.745 142.768 85.180 1.00 30.48 226 PHE A CA 1
ATOM 1692 C C . PHE A 1 222 ? -137.676 143.353 86.106 1.00 30.98 226 PHE A C 1
ATOM 1693 O O . PHE A 1 222 ? -137.176 144.459 85.884 1.00 29.09 226 PHE A O 1
ATOM 1701 N N . ALA A 1 223 ? -137.317 142.594 87.134 1.00 30.52 227 ALA A N 1
ATOM 1702 C CA . ALA A 1 223 ? -136.319 143.036 88.094 1.00 30.45 227 ALA A CA 1
ATOM 1703 C C . ALA A 1 223 ? -135.005 143.384 87.405 1.00 30.93 227 ALA A C 1
ATOM 1704 O O . ALA A 1 223 ? -134.470 144.475 87.599 1.00 31.16 227 ALA A O 1
ATOM 1706 N N . ILE A 1 224 ? -134.495 142.462 86.590 1.00 31.65 228 ILE A N 1
ATOM 1707 C CA . ILE A 1 224 ? -133.231 142.672 85.882 1.00 31.61 228 ILE A CA 1
ATOM 1708 C C . ILE A 1 224 ? -133.220 143.922 84.996 1.00 31.81 228 ILE A C 1
ATOM 1709 O O . ILE A 1 224 ? -132.243 144.670 84.981 1.00 31.21 228 ILE A O 1
ATOM 1714 N N . LYS A 1 225 ? -134.300 144.154 84.257 1.00 31.48 229 LYS A N 1
ATOM 1715 C CA . LYS A 1 225 ? -134.356 145.310 83.379 1.00 32.73 229 LYS A CA 1
ATOM 1716 C C . LYS A 1 225 ? -134.683 146.620 84.088 1.00 32.77 229 LYS A C 1
ATOM 1717 O O . LYS A 1 225 ? -133.897 147.573 84.046 1.00 33.28 229 LYS A O 1
ATOM 1723 N N . ASP A 1 226 ? -135.833 146.659 84.752 1.00 31.57 230 ASP A N 1
ATOM 1724 C CA . ASP A 1 226 ? -136.279 147.874 85.426 1.00 32.03 230 ASP A CA 1
ATOM 1725 C C . ASP A 1 226 ? -135.583 148.279 86.716 1.00 31.24 230 ASP A C 1
ATOM 1726 O O . ASP A 1 226 ? -135.380 149.474 86.955 1.00 30.20 230 ASP A O 1
ATOM 1731 N N . VAL A 1 227 ? -135.223 147.314 87.556 1.00 31.48 231 VAL A N 1
ATOM 1732 C CA . VAL A 1 227 ? -134.548 147.668 88.795 1.00 32.09 231 VAL A CA 1
ATOM 1733 C C . VAL A 1 227 ? -133.146 148.170 88.482 1.00 33.35 231 VAL A C 1
ATOM 1734 O O . VAL A 1 227 ? -132.664 149.101 89.127 1.00 33.49 231 VAL A O 1
ATOM 1738 N N . SER A 1 228 ? -132.503 147.567 87.482 1.00 33.21 232 SER A N 1
ATOM 1739 C CA . SER A 1 228 ? -131.164 147.983 87.067 1.00 34.09 232 SER A CA 1
ATOM 1740 C C . SER A 1 228 ? -131.178 149.453 86.638 1.00 34.43 232 SER A C 1
ATOM 1741 O O . SER A 1 228 ? -130.303 150.228 87.027 1.00 34.45 232 SER A O 1
ATOM 1744 N N . GLN A 1 229 ? -132.169 149.829 85.831 1.00 34.34 233 GLN A N 1
ATOM 1745 C CA . GLN A 1 229 ? -132.305 151.207 85.362 1.00 35.29 233 GLN A CA 1
ATOM 1746 C C . GLN A 1 229 ? -132.576 152.156 86.530 1.00 33.90 233 GLN A C 1
ATOM 1747 O O . GLN A 1 229 ? -132.027 153.258 86.583 1.00 33.26 233 GLN A O 1
ATOM 1753 N N . ASN A 1 230 ? -133.422 151.720 87.463 1.00 32.46 234 ASN A N 1
ATOM 1754 C CA . ASN A 1 230 ? -133.779 152.520 88.635 1.00 30.82 234 ASN A CA 1
ATOM 1755 C C . ASN A 1 230 ? -132.565 152.778 89.523 1.00 30.55 234 ASN A C 1
ATOM 1756 O O . ASN A 1 230 ? -132.391 153.876 90.055 1.00 30.53 234 ASN A O 1
ATOM 1761 N N . ILE A 1 231 ? -131.723 151.760 89.678 1.00 30.28 235 ILE A N 1
ATOM 1762 C CA . ILE A 1 231 ? -130.516 151.878 90.487 1.00 29.16 235 ILE A CA 1
ATOM 1763 C C . ILE A 1 231 ? -129.522 152.821 89.806 1.00 29.89 235 ILE A C 1
ATOM 1764 O O . ILE A 1 231 ? -128.923 153.674 90.454 1.00 29.05 235 ILE A O 1
ATOM 1769 N N . LEU A 1 232 ? -129.360 152.672 88.494 1.00 31.12 236 LEU A N 1
ATOM 1770 C CA . LEU A 1 232 ? -128.429 153.501 87.735 1.00 31.88 236 LEU A CA 1
ATOM 1771 C C . LEU A 1 232 ? -128.831 154.967 87.634 1.00 33.78 236 LEU A C 1
ATOM 1772 O O . LEU A 1 232 ? -128.040 155.797 87.186 1.00 34.42 236 LEU A O 1
ATOM 1777 N N . SER A 1 233 ? -130.055 155.287 88.044 1.00 33.52 237 SER A N 1
ATOM 1778 C CA . SER A 1 233 ? -130.512 156.670 87.997 1.00 34.32 237 SER A CA 1
ATOM 1779 C C . SER A 1 233 ? -130.070 157.416 89.266 1.00 33.89 237 SER A C 1
ATOM 1780 O O . SER A 1 233 ? -130.194 158.637 89.348 1.00 32.88 237 SER A O 1
ATOM 1783 N N . LEU A 1 234 ? -129.542 156.679 90.243 1.00 33.02 238 LEU A N 1
ATOM 1784 C CA . LEU A 1 234 ? -129.079 157.280 91.495 1.00 32.71 238 LEU A CA 1
ATOM 1785 C C . LEU A 1 234 ? -127.570 157.135 91.718 1.00 33.23 238 LEU A C 1
ATOM 1786 O O . LEU A 1 234 ? -126.951 157.992 92.354 1.00 33.56 238 LEU A O 1
ATOM 1791 N N . VAL A 1 235 ? -126.979 156.057 91.204 1.00 30.89 239 VAL A N 1
ATOM 1792 C CA . VAL A 1 235 ? -125.548 155.820 91.381 1.00 29.44 239 VAL A CA 1
ATOM 1793 C C . VAL A 1 235 ? -124.908 155.048 90.234 1.00 30.32 239 VAL A C 1
ATOM 1794 O O . VAL A 1 235 ? -125.583 154.577 89.320 1.00 31.80 239 VAL A O 1
ATOM 1798 N N . THR A 1 236 ? -123.585 154.939 90.310 1.00 30.24 240 THR A N 1
ATOM 1799 C CA . THR A 1 236 ? -122.765 154.180 89.368 1.00 30.32 240 THR A CA 1
ATOM 1800 C C . THR A 1 236 ? -121.775 153.510 90.303 1.00 30.67 240 THR A C 1
ATOM 1801 O O . THR A 1 236 ? -121.680 153.894 91.470 1.00 30.17 240 THR A O 1
ATOM 1805 N N . ASP A 1 237 ? -121.042 152.520 89.818 1.00 31.35 241 ASP A N 1
ATOM 1806 C CA . ASP A 1 237 ? -120.095 151.830 90.677 1.00 33.13 241 ASP A CA 1
ATOM 1807 C C . ASP A 1 237 ? -119.218 152.788 91.473 1.00 35.11 241 ASP A C 1
ATOM 1808 O O . ASP A 1 237 ? -118.912 152.543 92.642 1.00 37.09 241 ASP A O 1
ATOM 1813 N N . GLU A 1 238 ? -118.828 153.890 90.842 1.00 35.87 242 GLU A N 1
ATOM 1814 C CA . GLU A 1 238 ? -117.944 154.868 91.470 1.00 37.74 242 GLU A CA 1
ATOM 1815 C C . GLU A 1 238 ? -118.555 155.742 92.560 1.00 36.83 242 GLU A C 1
ATOM 1816 O O . GLU A 1 238 ? -117.832 156.460 93.251 1.00 36.25 242 GLU A O 1
ATOM 1822 N N . THR A 1 239 ? -119.871 155.687 92.733 1.00 33.98 243 THR A N 1
ATOM 1823 C CA . THR A 1 239 ? -120.502 156.515 93.751 1.00 33.05 243 THR A CA 1
ATOM 1824 C C . THR A 1 239 ? -121.357 155.742 94.760 1.00 33.76 243 THR A C 1
ATOM 1825 O O . THR A 1 239 ? -122.227 156.319 95.417 1.00 34.39 243 THR A O 1
ATOM 1829 N N . VAL A 1 240 ? -121.107 154.443 94.888 1.00 31.66 244 VAL A N 1
ATOM 1830 C CA . VAL A 1 240 ? -121.863 153.625 95.833 1.00 30.41 244 VAL A CA 1
ATOM 1831 C C . VAL A 1 240 ? -120.947 152.609 96.515 1.00 30.07 244 VAL A C 1
ATOM 1832 O O . VAL A 1 240 ? -120.099 151.997 95.863 1.00 30.79 244 VAL A O 1
ATOM 1836 N N . ASP A 1 241 ? -121.114 152.439 97.825 1.00 29.56 245 ASP A N 1
ATOM 1837 C CA . ASP A 1 241 ? -120.301 151.499 98.589 1.00 29.17 245 ASP A CA 1
ATOM 1838 C C . ASP A 1 241 ? -120.992 150.162 98.817 1.00 28.98 245 ASP A C 1
ATOM 1839 O O . ASP A 1 241 ? -120.348 149.109 98.735 1.00 27.56 245 ASP A O 1
ATOM 1844 N N . TYR A 1 242 ? -122.293 150.207 99.109 1.00 27.02 246 TYR A N 1
ATOM 1845 C CA . TYR A 1 242 ? -123.087 148.996 99.329 1.00 27.63 246 TYR A CA 1
ATOM 1846 C C . TYR A 1 242 ? -124.520 149.149 98.855 1.00 26.84 246 TYR A C 1
ATOM 1847 O O . TYR A 1 242 ? -125.078 150.242 98.900 1.00 27.36 246 TYR A O 1
ATOM 1856 N N . LEU A 1 243 ? -125.115 148.049 98.403 1.00 26.41 247 LEU A N 1
ATOM 1857 C CA . LEU A 1 243 ? -126.507 148.064 97.953 1.00 26.75 247 LEU A CA 1
ATOM 1858 C C . LEU A 1 243 ? -127.296 146.931 98.613 1.00 27.10 247 LEU A C 1
ATOM 1859 O O . LEU A 1 243 ? -126.908 145.765 98.542 1.00 27.56 247 LEU A O 1
ATOM 1864 N N . LEU A 1 244 ? -128.395 147.281 99.275 1.00 28.54 248 LEU A N 1
ATOM 1865 C CA . LEU A 1 244 ? -129.229 146.276 99.924 1.00 27.20 248 LEU A CA 1
ATOM 1866 C C . LEU A 1 244 ? -130.547 146.143 99.163 1.00 28.23 248 LEU A C 1
ATOM 1867 O O . LEU A 1 244 ? -131.487 146.910 99.378 1.00 28.86 248 LEU A O 1
ATOM 1872 N N . LEU A 1 245 ? -130.598 145.170 98.259 1.00 28.66 249 LEU A N 1
ATOM 1873 C CA . LEU A 1 245 ? -131.794 144.915 97.468 1.00 27.98 249 LEU A CA 1
ATOM 1874 C C . LEU A 1 245 ? -132.718 143.908 98.153 1.00 29.30 249 LEU A C 1
ATOM 1875 O O . LEU A 1 245 ? -132.313 143.190 99.074 1.00 27.87 249 LEU A O 1
ATOM 1880 N N . HIS A 1 246 ? -133.967 143.875 97.701 1.00 29.45 250 HIS A N 1
ATOM 1881 C CA . HIS A 1 246 ? -134.953 142.940 98.226 1.00 27.97 250 HIS A CA 1
ATOM 1882 C C . HIS A 1 246 ? -134.417 141.527 97.978 1.00 26.88 250 HIS A C 1
ATOM 1883 O O . HIS A 1 246 ? -133.988 141.206 96.867 1.00 27.31 250 HIS A O 1
ATOM 1890 N N . GLN A 1 247 ? -134.435 140.690 99.012 1.00 28.20 251 GLN A N 1
ATOM 1891 C CA . GLN A 1 247 ? -133.934 139.323 98.902 1.00 27.35 251 GLN A CA 1
ATOM 1892 C C . GLN A 1 247 ? -134.963 138.348 98.316 1.00 28.89 251 GLN A C 1
ATOM 1893 O O . GLN A 1 247 ? -135.529 137.513 99.027 1.00 29.48 251 GLN A O 1
ATOM 1899 N N . ALA A 1 248 ? -135.183 138.453 97.009 1.00 29.36 252 ALA A N 1
ATOM 1900 C CA . ALA A 1 248 ? -136.133 137.603 96.296 1.00 30.65 252 ALA A CA 1
ATOM 1901 C C . ALA A 1 248 ? -135.440 136.381 95.719 1.00 31.58 252 ALA A C 1
ATOM 1902 O O . ALA A 1 248 ? -135.945 135.259 95.786 1.00 32.02 252 ALA A O 1
ATOM 1904 N N . ASN A 1 249 ? -134.270 136.621 95.147 1.00 32.02 253 ASN A N 1
ATOM 1905 C CA . ASN A 1 249 ? -133.490 135.575 94.518 1.00 31.56 253 ASN A CA 1
ATOM 1906 C C . ASN A 1 249 ? -132.101 136.144 94.290 1.00 31.11 253 ASN A C 1
ATOM 1907 O O . ASN A 1 249 ? -131.955 137.223 93.717 1.00 30.52 253 ASN A O 1
ATOM 1912 N N . VAL A 1 250 ? -131.081 135.425 94.741 1.00 31.78 254 VAL A N 1
ATOM 1913 C CA . VAL A 1 250 ? -129.707 135.899 94.602 1.00 33.55 254 VAL A CA 1
ATOM 1914 C C . VAL A 1 250 ? -129.261 136.093 93.148 1.00 33.41 254 VAL A C 1
ATOM 1915 O O . VAL A 1 250 ? -128.491 137.010 92.849 1.00 33.82 254 VAL A O 1
ATOM 1919 N N . ARG A 1 251 ? -129.755 135.244 92.249 1.00 30.70 255 ARG A N 1
ATOM 1920 C CA . ARG A 1 251 ? -129.393 135.332 90.841 1.00 31.13 255 ARG A CA 1
ATOM 1921 C C . ARG A 1 251 ? -129.847 136.649 90.224 1.00 31.97 255 ARG A C 1
ATOM 1922 O O . ARG A 1 251 ? -129.269 137.114 89.244 1.00 31.65 255 ARG A O 1
ATOM 1930 N N . ILE A 1 252 ? -130.886 137.250 90.792 1.00 31.97 256 ILE A N 1
ATOM 1931 C CA . ILE A 1 252 ? -131.361 138.533 90.296 1.00 30.54 256 ILE A CA 1
ATOM 1932 C C . ILE A 1 252 ? -130.230 139.517 90.569 1.00 31.11 256 ILE A C 1
ATOM 1933 O O . ILE A 1 252 ? -129.874 140.338 89.723 1.00 31.63 256 ILE A O 1
ATOM 1938 N N . ILE A 1 253 ? -129.659 139.410 91.765 1.00 29.90 257 ILE A N 1
ATOM 1939 C CA . ILE A 1 253 ? -128.564 140.271 92.182 1.00 28.82 257 ILE A CA 1
ATOM 1940 C C . ILE A 1 253 ? -127.328 139.994 91.332 1.00 28.58 257 ILE A C 1
ATOM 1941 O O . ILE A 1 253 ? -126.634 140.918 90.920 1.00 29.05 257 ILE A O 1
ATOM 1946 N N . ASP A 1 254 ? -127.058 138.720 91.066 1.00 28.28 258 ASP A N 1
ATOM 1947 C CA . ASP A 1 254 ? -125.919 138.339 90.236 1.00 29.63 258 ASP A CA 1
ATOM 1948 C C . ASP A 1 254 ? -125.994 139.055 88.886 1.00 29.61 258 ASP A C 1
ATOM 1949 O O . ASP A 1 254 ? -125.018 139.649 88.427 1.00 30.47 258 ASP A O 1
ATOM 1954 N N . LYS A 1 255 ? -127.164 139.000 88.258 1.00 28.42 259 LYS A N 1
ATOM 1955 C CA . LYS A 1 255 ? -127.366 139.620 86.961 1.00 28.98 259 LYS A CA 1
ATOM 1956 C C . LYS A 1 255 ? -127.464 141.144 87.000 1.00 30.31 259 LYS A C 1
ATOM 1957 O O . LYS A 1 255 ? -126.990 141.816 86.077 1.00 31.97 259 LYS A O 1
ATOM 1963 N N . ILE A 1 256 ? -128.066 141.697 88.054 1.00 29.39 260 ILE A N 1
ATOM 1964 C CA . ILE A 1 256 ? -128.185 143.155 88.175 1.00 27.64 260 ILE A CA 1
ATOM 1965 C C . ILE A 1 256 ? -126.810 143.813 88.333 1.00 27.54 260 ILE A C 1
ATOM 1966 O O . ILE A 1 256 ? -126.568 144.906 87.815 1.00 27.63 260 ILE A O 1
ATOM 1971 N N . ALA A 1 257 ? -125.913 143.143 89.048 1.00 26.83 261 ALA A N 1
ATOM 1972 C CA . ALA A 1 257 ? -124.571 143.660 89.256 1.00 28.55 261 ALA A CA 1
ATOM 1973 C C . ALA A 1 257 ? -123.848 143.746 87.909 1.00 29.26 261 ALA A C 1
ATOM 1974 O O . ALA A 1 257 ? -123.096 144.690 87.655 1.00 29.40 261 ALA A O 1
ATOM 1976 N N . ARG A 1 258 ? -124.079 142.771 87.037 1.00 29.68 262 ARG A N 1
ATOM 1977 C CA . ARG A 1 258 ? -123.439 142.789 85.722 1.00 32.43 262 ARG A CA 1
ATOM 1978 C C . ARG A 1 258 ? -124.053 143.847 84.823 1.00 33.55 262 ARG A C 1
ATOM 1979 O O . ARG A 1 258 ? -123.349 144.555 84.112 1.00 33.57 262 ARG A O 1
ATOM 1987 N N . LYS A 1 259 ? -125.377 143.924 84.847 1.00 34.71 263 LYS A N 1
ATOM 1988 C CA . LYS A 1 259 ? -126.128 144.875 84.039 1.00 36.33 263 LYS A CA 1
ATOM 1989 C C . LYS A 1 259 ? -125.721 146.314 84.369 1.00 36.25 263 LYS A C 1
ATOM 1990 O O . LYS A 1 259 ? -125.445 147.112 83.474 1.00 37.11 263 LYS A O 1
ATOM 1996 N N . THR A 1 260 ? -125.675 146.623 85.664 1.00 35.57 264 THR A N 1
ATOM 1997 C CA . THR A 1 260 ? -125.331 147.955 86.165 1.00 33.45 264 THR A CA 1
ATOM 1998 C C . THR A 1 260 ? -123.830 148.220 86.267 1.00 32.87 264 THR A C 1
ATOM 1999 O O . THR A 1 260 ? -123.415 149.356 86.507 1.00 32.69 264 THR A O 1
ATOM 2003 N N . LYS A 1 261 ? -123.027 147.171 86.102 1.00 32.16 265 LYS A N 1
ATOM 2004 C CA . LYS A 1 261 ? -121.570 147.269 86.187 1.00 32.39 265 LYS A CA 1
ATOM 2005 C C . LYS A 1 261 ? -121.068 147.766 87.548 1.00 30.92 265 LYS A C 1
ATOM 2006 O O . LYS A 1 261 ? -120.053 148.450 87.638 1.00 31.07 265 LYS A O 1
ATOM 2012 N N . ILE A 1 262 ? -121.791 147.407 88.603 1.00 30.24 266 ILE A N 1
ATOM 2013 C CA . ILE A 1 262 ? -121.422 147.773 89.966 1.00 29.85 266 ILE A CA 1
ATOM 2014 C C . ILE A 1 262 ? -120.831 146.523 90.609 1.00 30.74 266 ILE A C 1
ATOM 2015 O O . ILE A 1 262 ? -121.384 145.430 90.472 1.00 31.21 266 ILE A O 1
ATOM 2020 N N . SER A 1 263 ? -119.703 146.692 91.295 1.00 31.18 267 SER A N 1
ATOM 2021 C CA . SER A 1 263 ? -118.997 145.591 91.952 1.00 32.53 267 SER A CA 1
ATOM 2022 C C . SER A 1 263 ? -119.923 144.644 92.723 1.00 32.52 267 SER A C 1
ATOM 2023 O O . SER A 1 263 ? -120.588 145.050 93.678 1.00 33.97 267 SER A O 1
ATOM 2026 N N . ARG A 1 264 ? -119.943 143.377 92.310 1.00 31.69 268 ARG A N 1
ATOM 2027 C CA . ARG A 1 264 ? -120.788 142.358 92.930 1.00 32.27 268 ARG A CA 1
ATOM 2028 C C . ARG A 1 264 ? -120.701 142.219 94.452 1.00 32.39 268 ARG A C 1
ATOM 2029 O O . ARG A 1 264 ? -121.705 141.935 95.092 1.00 31.87 268 ARG A O 1
ATOM 2037 N N . GLU A 1 265 ? -119.515 142.397 95.028 1.00 33.22 269 GLU A N 1
ATOM 2038 C CA . GLU A 1 265 ? -119.350 142.285 96.480 1.00 35.63 269 GLU A CA 1
ATOM 2039 C C . GLU A 1 265 ? -120.055 143.413 97.222 1.00 34.75 269 GLU A C 1
ATOM 2040 O O . GLU A 1 265 ? -120.163 143.379 98.449 1.00 35.17 269 GLU A O 1
ATOM 2046 N N . LYS A 1 266 ? -120.528 144.412 96.480 1.00 33.02 270 LYS A N 1
ATOM 2047 C CA . LYS A 1 266 ? -121.217 145.544 97.085 1.00 31.61 270 LYS A CA 1
ATOM 2048 C C . LYS A 1 266 ? -122.678 145.230 97.389 1.00 30.25 270 LYS A C 1
ATOM 2049 O O . LYS A 1 266 ? -123.295 145.879 98.229 1.00 30.84 270 LYS A O 1
ATOM 2055 N N . PHE A 1 267 ? -123.228 144.231 96.708 1.00 29.00 271 PHE A N 1
ATOM 2056 C CA . PHE A 1 267 ? -124.612 143.833 96.935 1.00 28.33 271 PHE A CA 1
ATOM 2057 C C . PHE A 1 267 ? -124.638 142.816 98.068 1.00 28.37 271 PHE A C 1
ATOM 2058 O O . PHE A 1 267 ? -124.159 141.695 97.907 1.00 27.58 271 PHE A O 1
ATOM 2066 N N . LEU A 1 268 ? -125.188 143.203 99.214 1.00 28.12 272 LEU A N 1
ATOM 2067 C CA . LEU A 1 268 ? -125.267 142.292 100.354 1.00 28.92 272 LEU A CA 1
ATOM 2068 C C . LEU A 1 268 ? -126.449 141.322 100.179 1.00 28.05 272 LEU A C 1
ATOM 2069 O O . LEU A 1 268 ? -127.466 141.671 99.573 1.00 29.62 272 LEU A O 1
ATOM 2074 N N . THR A 1 269 ? -126.312 140.103 100.698 1.00 25.55 273 THR A N 1
ATOM 2075 C CA . THR A 1 269 ? -127.364 139.090 100.582 1.00 25.41 273 THR A CA 1
ATOM 2076 C C . THR A 1 269 ? -127.425 138.234 101.860 1.00 26.50 273 THR A C 1
ATOM 2077 O O . THR A 1 269 ? -126.422 138.082 102.548 1.00 25.46 273 THR A O 1
ATOM 2081 N N . ASN A 1 270 ? -128.588 137.672 102.187 1.00 25.96 274 ASN A N 1
ATOM 2082 C CA . ASN A 1 270 ? -128.690 136.856 103.394 1.00 28.26 274 ASN A CA 1
ATOM 2083 C C . ASN A 1 270 ? -129.901 135.926 103.410 1.00 29.91 274 ASN A C 1
ATOM 2084 O O . ASN A 1 270 ? -130.504 135.693 104.460 1.00 29.68 274 ASN A O 1
ATOM 2089 N N . MET A 1 271 ? -130.237 135.379 102.246 1.00 30.03 275 MET A N 1
ATOM 2090 C CA . MET A 1 271 ? -131.371 134.476 102.117 1.00 31.07 275 MET A CA 1
ATOM 2091 C C . MET A 1 271 ? -131.202 133.109 102.784 1.00 32.05 275 MET A C 1
ATOM 2092 O O . MET A 1 271 ? -132.181 132.475 103.175 1.00 33.55 275 MET A O 1
ATOM 2097 N N . ASP A 1 272 ? -129.966 132.657 102.924 1.00 32.62 276 ASP A N 1
ATOM 2098 C CA . ASP A 1 272 ? -129.710 131.342 103.491 1.00 33.98 276 ASP A CA 1
ATOM 2099 C C . ASP A 1 272 ? -130.510 130.933 104.721 1.00 33.50 276 ASP A C 1
ATOM 2100 O O . ASP A 1 272 ? -131.059 129.835 104.769 1.00 34.41 276 ASP A O 1
ATOM 2105 N N . LYS A 1 273 ? -130.576 131.803 105.718 1.00 34.54 277 LYS A N 1
ATOM 2106 C CA . LYS A 1 273 ? -131.285 131.471 106.948 1.00 35.42 277 LYS A CA 1
ATOM 2107 C C . LYS A 1 273 ? -132.674 132.080 107.069 1.00 34.51 277 LYS A C 1
ATOM 2108 O O . LYS A 1 273 ? -133.394 131.768 108.022 1.00 34.54 277 LYS A O 1
ATOM 2114 N N . TYR A 1 274 ? -133.056 132.941 106.128 1.00 32.20 278 TYR A N 1
ATOM 2115 C CA . TYR A 1 274 ? -134.356 133.599 106.217 1.00 29.76 278 TYR A CA 1
ATOM 2116 C C . TYR A 1 274 ? -135.309 133.320 105.080 1.00 31.03 278 TYR A C 1
ATOM 2117 O O . TYR A 1 274 ? -136.528 133.314 105.268 1.00 32.86 278 TYR A O 1
ATOM 2126 N N . GLY A 1 275 ? -134.755 133.101 103.896 1.00 30.73 279 GLY A N 1
ATOM 2127 C CA . GLY A 1 275 ? -135.592 132.879 102.737 1.00 29.63 279 GLY A CA 1
ATOM 2128 C C . GLY A 1 275 ? -136.076 134.252 102.319 1.00 29.71 279 GLY A C 1
ATOM 2129 O O . GLY A 1 275 ? -135.497 135.259 102.734 1.00 29.35 279 GLY A O 1
ATOM 2130 N N . ASN A 1 276 ? -137.125 134.307 101.504 1.00 28.95 280 ASN A N 1
ATOM 2131 C CA . ASN A 1 276 ? -137.679 135.582 101.052 1.00 27.97 280 ASN A CA 1
ATOM 2132 C C . ASN A 1 276 ? -138.659 136.072 102.122 1.00 28.36 280 ASN A C 1
ATOM 2133 O O . ASN A 1 276 ? -139.725 135.481 102.307 1.00 28.88 280 ASN A O 1
ATOM 2138 N N . THR A 1 277 ? -138.299 137.135 102.836 1.00 28.97 281 THR A N 1
ATOM 2139 C CA . THR A 1 277 ? -139.168 137.662 103.889 1.00 29.65 281 THR A CA 1
ATOM 2140 C C . THR A 1 277 ? -139.938 138.914 103.453 1.00 30.55 281 THR A C 1
ATOM 2141 O O . THR A 1 277 ? -140.372 139.719 104.283 1.00 31.72 281 THR A O 1
ATOM 2145 N N A SER A 1 278 ? -140.089 139.057 102.139 0.50 30.09 282 SER A N 1
ATOM 2146 N N B SER A 1 278 ? -140.122 139.049 102.140 0.50 30.71 282 SER A N 1
ATOM 2147 C CA A SER A 1 278 ? -140.822 140.163 101.533 0.50 29.55 282 SER A CA 1
ATOM 2148 C CA B SER A 1 278 ? -140.855 140.167 101.541 0.50 30.70 282 SER A CA 1
ATOM 2149 C C A SER A 1 278 ? -140.405 141.545 102.044 0.50 29.48 282 SER A C 1
ATOM 2150 C C B SER A 1 278 ? -140.412 141.540 102.043 0.50 30.14 282 SER A C 1
ATOM 2151 O O A SER A 1 278 ? -139.229 141.890 102.009 0.50 31.40 282 SER A O 1
ATOM 2152 O O B SER A 1 278 ? -139.232 141.872 102.003 0.50 31.94 282 SER A O 1
ATOM 2157 N N . ALA A 1 279 ? -141.369 142.337 102.505 1.00 29.21 283 ALA A N 1
ATOM 2158 C CA . ALA A 1 279 ? -141.092 143.680 103.013 1.00 30.24 283 ALA A CA 1
ATOM 2159 C C . ALA A 1 279 ? -140.021 143.705 104.114 1.00 30.09 283 ALA A C 1
ATOM 2160 O O . ALA A 1 279 ? -139.304 144.699 104.269 1.00 32.04 283 ALA A O 1
ATOM 2162 N N . ALA A 1 280 ? -139.912 142.615 104.872 1.00 28.08 284 ALA A N 1
ATOM 2163 C CA . ALA A 1 280 ? -138.934 142.528 105.953 1.00 26.08 284 ALA A CA 1
ATOM 2164 C C . ALA A 1 280 ? -137.514 142.247 105.467 1.00 25.73 284 ALA A C 1
ATOM 2165 O O . ALA A 1 280 ? -136.561 142.451 106.215 1.00 25.98 284 ALA A O 1
ATOM 2167 N N . SER A 1 281 ? -137.371 141.807 104.216 1.00 25.87 285 SER A N 1
ATOM 2168 C CA . SER A 1 281 ? -136.060 141.445 103.657 1.00 27.14 285 SER A CA 1
ATOM 2169 C C . SER A 1 281 ? -134.960 142.500 103.767 1.00 26.55 285 SER A C 1
ATOM 2170 O O . SER A 1 281 ? -133.862 142.197 104.241 1.00 26.23 285 SER A O 1
ATOM 2173 N N . ILE A 1 282 ? -135.241 143.728 103.339 1.00 27.11 286 ILE A N 1
ATOM 2174 C CA . ILE A 1 282 ? -134.240 144.786 103.411 1.00 26.06 286 ILE A CA 1
ATOM 2175 C C . ILE A 1 282 ? -133.860 145.179 104.859 1.00 26.83 286 ILE A C 1
ATOM 2176 O O . ILE A 1 282 ? -132.672 145.249 105.187 1.00 27.01 286 ILE A O 1
ATOM 2181 N N . PRO A 1 283 ? -134.849 145.423 105.746 1.00 26.99 287 PRO A N 1
ATOM 2182 C CA . PRO A 1 283 ? -134.477 145.793 107.117 1.00 26.69 287 PRO A CA 1
ATOM 2183 C C . PRO A 1 283 ? -133.813 144.652 107.918 1.00 27.48 287 PRO A C 1
ATOM 2184 O O . PRO A 1 283 ? -133.043 144.902 108.850 1.00 25.73 287 PRO A O 1
ATOM 2188 N N . ILE A 1 284 ? -134.103 143.405 107.560 1.00 26.09 288 ILE A N 1
ATOM 2189 C CA . ILE A 1 284 ? -133.468 142.274 108.233 1.00 24.56 288 ILE A CA 1
ATOM 2190 C C . ILE A 1 284 ? -132.007 142.254 107.777 1.00 24.53 288 ILE A C 1
ATOM 2191 O O . ILE A 1 284 ? -131.086 142.101 108.580 1.00 25.71 288 ILE A O 1
ATOM 2196 N N . LEU A 1 285 ? -131.809 142.412 106.474 1.00 23.50 289 LEU A N 1
ATOM 2197 C CA . LEU A 1 285 ? -130.476 142.433 105.887 1.00 23.97 289 LEU A CA 1
ATOM 2198 C C . LEU A 1 285 ? -129.700 143.606 106.460 1.00 22.96 289 LEU A C 1
ATOM 2199 O O . LEU A 1 285 ? -128.526 143.487 106.781 1.00 22.06 289 LEU A O 1
ATOM 2204 N N . LEU A 1 286 ? -130.377 144.739 106.593 1.00 24.51 290 LEU A N 1
ATOM 2205 C CA . LEU A 1 286 ? -129.768 145.955 107.121 1.00 25.72 290 LEU A CA 1
ATOM 2206 C C . LEU A 1 286 ? -129.304 145.778 108.559 1.00 27.28 290 LEU A C 1
ATOM 2207 O O . LEU A 1 286 ? -128.181 146.143 108.898 1.00 27.08 290 LEU A O 1
ATOM 2212 N N . ASP A 1 287 ? -130.170 145.217 109.400 1.00 28.20 291 ASP A N 1
ATOM 2213 C CA . ASP A 1 287 ? -129.839 145.010 110.801 1.00 28.69 291 ASP A CA 1
ATOM 2214 C C . ASP A 1 287 ? -128.664 144.063 110.953 1.00 29.83 291 ASP A C 1
ATOM 2215 O O . ASP A 1 287 ? -127.821 144.250 111.823 1.00 31.14 291 ASP A O 1
ATOM 2220 N N . GLU A 1 288 ? -128.608 143.038 110.114 1.00 30.75 292 GLU A N 1
ATOM 2221 C CA . GLU A 1 288 ? -127.500 142.091 110.174 1.00 32.14 292 GLU A CA 1
ATOM 2222 C C . GLU A 1 288 ? -126.180 142.729 109.754 1.00 30.65 292 GLU A C 1
ATOM 2223 O O . GLU A 1 288 ? -125.157 142.536 110.406 1.00 28.65 292 GLU A O 1
ATOM 2229 N N . ALA A 1 289 ? -126.210 143.480 108.655 1.00 30.38 293 ALA A N 1
ATOM 2230 C CA . ALA A 1 289 ? -125.018 144.142 108.141 1.00 29.88 293 ALA A CA 1
ATOM 2231 C C . ALA A 1 289 ? -124.496 145.189 109.124 1.00 29.67 293 ALA A C 1
ATOM 2232 O O . ALA A 1 289 ? -123.295 145.454 109.170 1.00 30.09 293 ALA A O 1
ATOM 2234 N N . VAL A 1 290 ? -125.394 145.789 109.902 1.00 28.33 294 VAL A N 1
ATOM 2235 C CA . VAL A 1 290 ? -124.989 146.783 110.895 1.00 28.73 294 VAL A CA 1
ATOM 2236 C C . VAL A 1 290 ? -124.444 146.022 112.096 1.00 30.35 294 VAL A C 1
ATOM 2237 O O . VAL A 1 290 ? -123.389 146.350 112.639 1.00 30.67 294 VAL A O 1
ATOM 2241 N N . GLU A 1 291 ? -125.177 144.988 112.490 1.00 31.91 295 GLU A N 1
ATOM 2242 C CA . GLU A 1 291 ? -124.812 144.157 113.623 1.00 33.59 295 GLU A CA 1
ATOM 2243 C C . GLU A 1 291 ? -123.412 143.560 113.506 1.00 35.85 295 GLU A C 1
ATOM 2244 O O . GLU A 1 291 ? -122.686 143.495 114.500 1.00 37.72 295 GLU A O 1
ATOM 2250 N N . ASN A 1 292 ? -123.023 143.113 112.313 1.00 34.73 296 ASN A N 1
ATOM 2251 C CA . ASN A 1 292 ? -121.699 142.535 112.180 1.00 34.58 296 ASN A CA 1
ATOM 2252 C C . ASN A 1 292 ? -120.626 143.493 111.687 1.00 33.39 296 ASN A C 1
ATOM 2253 O O . ASN A 1 292 ? -119.510 143.085 111.416 1.00 33.66 296 ASN A O 1
ATOM 2258 N N . GLY A 1 293 ? -120.946 144.774 111.577 1.00 32.42 297 GLY A N 1
ATOM 2259 C CA . GLY A 1 293 ? -119.926 145.722 111.168 1.00 31.07 297 GLY A CA 1
ATOM 2260 C C . GLY A 1 293 ? -119.630 145.925 109.696 1.00 31.59 297 GLY A C 1
ATOM 2261 O O . GLY A 1 293 ? -118.660 146.616 109.362 1.00 32.54 297 GLY A O 1
ATOM 2262 N N . THR A 1 294 ? -120.429 145.329 108.812 1.00 30.31 298 THR A N 1
ATOM 2263 C CA . THR A 1 294 ? -120.230 145.525 107.378 1.00 30.07 298 THR A CA 1
ATOM 2264 C C . THR A 1 294 ? -120.636 146.970 107.105 1.00 30.31 298 THR A C 1
ATOM 2265 O O . THR A 1 294 ? -119.878 147.743 106.516 1.00 32.24 298 THR A O 1
ATOM 2269 N N . LEU A 1 295 ? -121.843 147.319 107.541 1.00 30.90 299 LEU A N 1
ATOM 2270 C CA . LEU A 1 295 ? -122.360 148.676 107.406 1.00 30.68 299 LEU A CA 1
ATOM 2271 C C . LEU A 1 295 ? -122.123 149.365 108.753 1.00 31.88 299 LEU A C 1
ATOM 2272 O O . LEU A 1 295 ? -122.272 148.749 109.808 1.00 32.04 299 LEU A O 1
ATOM 2277 N N . ILE A 1 296 ? -121.758 150.640 108.714 1.00 32.94 300 ILE A N 1
ATOM 2278 C CA . ILE A 1 296 ? -121.481 151.393 109.930 1.00 32.19 300 ILE A CA 1
ATOM 2279 C C . ILE A 1 296 ? -122.286 152.685 109.984 1.00 31.81 300 ILE A C 1
ATOM 2280 O O . ILE A 1 296 ? -122.106 153.570 109.150 1.00 31.33 300 ILE A O 1
ATOM 2285 N N . LEU A 1 297 ? -123.177 152.793 110.964 1.00 30.15 301 LEU A N 1
ATOM 2286 C CA . LEU A 1 297 ? -123.997 153.992 111.109 1.00 30.47 301 LEU A CA 1
ATOM 2287 C C . LEU A 1 297 ? -123.103 155.175 111.492 1.00 31.41 301 LEU A C 1
ATOM 2288 O O . LEU A 1 297 ? -122.258 155.065 112.388 1.00 31.98 301 LEU A O 1
ATOM 2293 N N . GLY A 1 298 ? -123.282 156.297 110.798 1.00 31.02 302 GLY A N 1
ATOM 2294 C CA . GLY A 1 298 ? -122.490 157.484 111.073 1.00 30.77 302 GLY A CA 1
ATOM 2295 C C . GLY A 1 298 ? -121.163 157.513 110.335 1.00 32.98 302 GLY A C 1
ATOM 2296 O O . GLY A 1 298 ? -120.377 158.451 110.495 1.00 35.96 302 GLY A O 1
ATOM 2297 N N . SER A 1 299 ? -120.911 156.492 109.521 1.00 32.15 303 SER A N 1
ATOM 2298 C CA . SER A 1 299 ? -119.666 156.388 108.767 1.00 31.90 303 SER A CA 1
ATOM 2299 C C . SER A 1 299 ? -119.702 157.101 107.416 1.00 32.71 303 SER A C 1
ATOM 2300 O O . SER A 1 299 ? -118.665 157.265 106.771 1.00 32.87 303 SER A O 1
ATOM 2303 N N . GLN A 1 300 ? -120.893 157.500 106.983 1.00 31.79 304 GLN A N 1
ATOM 2304 C CA . GLN A 1 300 ? -121.075 158.179 105.705 1.00 32.69 304 GLN A CA 1
ATOM 2305 C C . GLN A 1 300 ? -120.933 157.275 104.481 1.00 31.91 304 GLN A C 1
ATOM 2306 O O . GLN A 1 300 ? -120.684 157.756 103.368 1.00 31.63 304 GLN A O 1
ATOM 2312 N N . GLN A 1 301 ? -121.092 155.967 104.684 1.00 31.43 305 GLN A N 1
ATOM 2313 C CA . GLN A 1 301 ? -121.026 155.012 103.576 1.00 31.95 305 GLN A CA 1
ATOM 2314 C C . GLN A 1 301 ? -122.212 155.316 102.665 1.00 31.78 305 GLN A C 1
ATOM 2315 O O . GLN A 1 301 ? -123.331 155.491 103.147 1.00 30.78 305 GLN A O 1
ATOM 2321 N N . ARG A 1 302 ? -121.977 155.394 101.362 1.00 32.33 306 ARG A N 1
ATOM 2322 C CA . ARG A 1 302 ? -123.070 155.657 100.438 1.00 33.23 306 ARG A CA 1
ATOM 2323 C C . ARG A 1 302 ? -123.787 154.333 100.209 1.00 33.01 306 ARG A C 1
ATOM 2324 O O . ARG A 1 302 ? -123.254 153.424 99.571 1.00 33.44 306 ARG A O 1
ATOM 2332 N N . VAL A 1 303 ? -124.996 154.235 100.752 1.00 31.34 307 VAL A N 1
ATOM 2333 C CA . VAL A 1 303 ? -125.798 153.024 100.666 1.00 31.06 307 VAL A CA 1
ATOM 2334 C C . VAL A 1 303 ? -127.108 153.207 99.909 1.00 31.26 307 VAL A C 1
ATOM 2335 O O . VAL A 1 303 ? -127.806 154.212 100.076 1.00 32.06 307 VAL A O 1
ATOM 2339 N N . VAL A 1 304 ? -127.437 152.221 99.081 1.00 28.87 308 VAL A N 1
ATOM 2340 C CA . VAL A 1 304 ? -128.674 152.236 98.310 1.00 28.27 308 VAL A CA 1
ATOM 2341 C C . VAL A 1 304 ? -129.588 151.102 98.772 1.00 28.60 308 VAL A C 1
ATOM 2342 O O . VAL A 1 304 ? -129.156 149.952 98.897 1.00 28.40 308 VAL A O 1
ATOM 2346 N N . LEU A 1 305 ? -130.844 151.432 99.053 1.00 27.71 309 LEU A N 1
ATOM 2347 C CA . LEU A 1 305 ? -131.813 150.424 99.465 1.00 26.51 309 LEU A CA 1
ATOM 2348 C C . LEU A 1 305 ? -132.742 150.270 98.276 1.00 28.05 309 LEU A C 1
ATOM 2349 O O . LEU A 1 305 ? -133.340 151.245 97.834 1.00 27.29 309 LEU A O 1
ATOM 2354 N N . THR A 1 306 ? -132.862 149.049 97.760 1.00 28.04 310 THR A N 1
ATOM 2355 C CA . THR A 1 306 ? -133.687 148.801 96.582 1.00 27.48 310 THR A CA 1
ATOM 2356 C C . THR A 1 306 ? -134.717 147.689 96.711 1.00 28.37 310 THR A C 1
ATOM 2357 O O . THR A 1 306 ? -134.377 146.504 96.742 1.00 30.30 310 THR A O 1
ATOM 2361 N N . GLY A 1 307 ? -135.984 148.079 96.765 1.00 28.27 311 GLY A N 1
ATOM 2362 C CA . GLY A 1 307 ? -137.044 147.100 96.870 1.00 25.11 311 GLY A CA 1
ATOM 2363 C C . GLY A 1 307 ? -137.766 147.003 95.544 1.00 26.09 311 GLY A C 1
ATOM 2364 O O . GLY A 1 307 ? -137.692 147.916 94.717 1.00 24.48 311 GLY A O 1
ATOM 2365 N N . PHE A 1 308 ? -138.448 145.885 95.332 1.00 26.38 312 PHE A N 1
ATOM 2366 C CA . PHE A 1 308 ? -139.212 145.654 94.115 1.00 26.98 312 PHE A CA 1
ATOM 2367 C C . PHE A 1 308 ? -140.181 144.523 94.404 1.00 26.81 312 PHE A C 1
ATOM 2368 O O . PHE A 1 308 ? -139.847 143.596 95.135 1.00 28.56 312 PHE A O 1
ATOM 2376 N N . GLY A 1 309 ? -141.390 144.607 93.865 1.00 26.71 313 GLY A N 1
ATOM 2377 C CA . GLY A 1 309 ? -142.358 143.562 94.132 1.00 27.36 313 GLY A CA 1
ATOM 2378 C C . GLY A 1 309 ? -143.696 143.729 93.443 1.00 28.73 313 GLY A C 1
ATOM 2379 O O . GLY A 1 309 ? -143.787 144.341 92.376 1.00 30.26 313 GLY A O 1
ATOM 2380 N N . GLY A 1 310 ? -144.735 143.175 94.061 1.00 28.24 314 GLY A N 1
ATOM 2381 C CA . GLY A 1 310 ? -146.073 143.251 93.506 1.00 30.33 314 GLY A CA 1
ATOM 2382 C C . GLY A 1 310 ? -146.565 144.671 93.318 1.00 31.44 314 GLY A C 1
ATOM 2383 O O . GLY A 1 310 ? -146.247 145.565 94.105 1.00 33.67 314 GLY A O 1
ATOM 2384 N N . GLY A 1 311 ? -147.354 144.875 92.270 1.00 30.96 315 GLY A N 1
ATOM 2385 C CA . GLY A 1 311 ? -147.872 146.196 91.983 1.00 29.55 315 GLY A CA 1
ATOM 2386 C C . GLY A 1 311 ? -148.136 146.358 90.500 1.00 28.64 315 GLY A C 1
ATOM 2387 O O . GLY A 1 311 ? -149.283 146.516 90.097 1.00 29.09 315 GLY A O 1
ATOM 2388 N N . LEU A 1 312 ? -147.095 146.327 89.674 1.00 29.03 316 LEU A N 1
ATOM 2389 C CA . LEU A 1 312 ? -145.713 146.149 90.102 1.00 27.39 316 LEU A CA 1
ATOM 2390 C C . LEU A 1 312 ? -145.154 147.405 90.774 1.00 28.08 316 LEU A C 1
ATOM 2391 O O . LEU A 1 312 ? -145.540 148.525 90.435 1.00 27.78 316 LEU A O 1
ATOM 2396 N N . THR A 1 313 ? -144.247 147.218 91.728 1.00 26.36 317 THR A N 1
ATOM 2397 C CA . THR A 1 313 ? -143.623 148.349 92.414 1.00 26.91 317 THR A CA 1
ATOM 2398 C C . THR A 1 313 ? -142.110 148.149 92.503 1.00 28.70 317 THR A C 1
ATOM 2399 O O . THR A 1 313 ? -141.605 147.024 92.421 1.00 30.11 317 THR A O 1
ATOM 2403 N N . TRP A 1 314 ? -141.389 149.252 92.660 1.00 28.94 318 TRP A N 1
ATOM 2404 C CA . TRP A 1 314 ? -139.943 149.208 92.809 1.00 29.83 318 TRP A CA 1
ATOM 2405 C C . TRP A 1 314 ? -139.445 150.615 93.086 1.00 30.41 318 TRP A C 1
ATOM 2406 O O . TRP A 1 314 ? -140.085 151.593 92.699 1.00 31.23 318 TRP A O 1
ATOM 2417 N N . GLY A 1 315 ? -138.327 150.715 93.792 1.00 28.86 319 GLY A N 1
ATOM 2418 C CA . GLY A 1 315 ? -137.788 152.019 94.110 1.00 28.73 319 GLY A CA 1
ATOM 2419 C C . GLY A 1 315 ? -136.518 151.912 94.917 1.00 28.97 319 GLY A C 1
ATOM 2420 O O . GLY A 1 315 ? -136.296 150.917 95.611 1.00 30.77 319 GLY A O 1
ATOM 2421 N N . SER A 1 316 ? -135.686 152.942 94.827 1.00 27.61 320 SER A N 1
ATOM 2422 C CA . SER A 1 316 ? -134.421 152.962 95.542 1.00 27.94 320 SER A CA 1
ATOM 2423 C C . SER A 1 316 ? -134.216 154.253 96.317 1.00 28.04 320 SER A C 1
ATOM 2424 O O . SER A 1 316 ? -134.763 155.300 95.975 1.00 28.48 320 SER A O 1
ATOM 2427 N N . LEU A 1 317 ? -133.425 154.151 97.374 1.00 28.21 321 LEU A N 1
ATOM 2428 C CA . LEU A 1 317 ? -133.089 155.285 98.210 1.00 29.62 321 LEU A CA 1
ATOM 2429 C C . LEU A 1 317 ? -131.573 155.315 98.288 1.00 28.90 321 LEU A C 1
ATOM 2430 O O . LEU A 1 317 ? -130.937 154.279 98.492 1.00 29.80 321 LEU A O 1
ATOM 2435 N N . LEU A 1 318 ? -130.996 156.493 98.102 1.00 28.50 322 LEU A N 1
ATOM 2436 C CA . LEU A 1 318 ? -129.557 156.651 98.198 1.00 28.10 322 LEU A CA 1
ATOM 2437 C C . LEU A 1 318 ? -129.293 157.412 99.484 1.00 28.25 322 LEU A C 1
ATOM 2438 O O . LEU A 1 318 ? -129.772 158.534 99.649 1.00 27.34 322 LEU A O 1
ATOM 2443 N N . LEU A 1 319 ? -128.556 156.808 100.407 1.00 29.32 323 LEU A N 1
ATOM 2444 C CA . LEU A 1 319 ? -128.253 157.507 101.642 1.00 32.07 323 LEU A CA 1
ATOM 2445 C C . LEU A 1 319 ? -126.812 157.386 102.082 1.00 32.96 323 LEU A C 1
ATOM 2446 O O . LEU A 1 319 ? -126.059 156.569 101.564 1.00 33.64 323 LEU A O 1
ATOM 2451 N N . THR A 1 320 ? -126.426 158.248 103.015 1.00 33.58 324 THR A N 1
ATOM 2452 C CA . THR A 1 320 ? -125.096 158.199 103.599 1.00 35.09 324 THR A CA 1
ATOM 2453 C C . THR A 1 320 ? -125.358 157.803 105.059 1.00 34.02 324 THR A C 1
ATOM 2454 O O . THR A 1 320 ? -125.894 158.594 105.838 1.00 33.07 324 THR A O 1
ATOM 2458 N N . LEU A 1 321 ? -125.011 156.565 105.410 1.00 33.29 325 LEU A N 1
ATOM 2459 C CA . LEU A 1 321 ? -125.241 156.049 106.757 1.00 34.55 325 LEU A CA 1
ATOM 2460 C C . LEU A 1 321 ? -124.626 156.867 107.884 1.00 34.49 325 LEU A C 1
ATOM 2461 O O . LEU A 1 321 ? -123.719 157.682 107.618 1.00 35.88 325 LEU A O 1
#

Sequence (319 aa):
KNYARISCTSRYVPENCVTNHQLSEMMDTSAAWIHSRTGISERRIVTQENTSDLCHQVAKQLLEKSGKQASEIDFILVATVTPDFNMPSVACQVQGAIGATEAFAFDISAASGFVYALSMAEKLVLSGRYQTGLVIGGETFSKMLDWTDRSTAVLFGDGAAGVLIEAAETPHFLNEKLQADGQRWTALTSGYTINESPFYQGHKQASKTLQMEGRSIFDFAIKDVSQNILSLVTDETVDYLLLHQANVRIIDKIARKTKISREKFLTNMDKYGNTSSAASIPILLDEAVENGTLILGSQQRVVLTGFGGGLTWGSLLLTL

Foldseek 3Di:
DLAKAFDFKFKFFAPAKAFLPNLCVVEVHDSVVLCVVFVAGIAGADDDDFFLRQVLVQVVVQCVVVVHQLCQAAEEEEEEPRAPDPPPASSVSSNVSRVNVNYDYHYDYQLLRQVVQSVVVRVVSNVVPGFKYKYKYFYNLCVQADSHPSVPNSFAHGIMMIGIMGDDPDHFFDDKDKDFDLVPQVQWDAQDDDDDDPPDDDPDDDPRHIDHDVVVVLVVLLPVVLVQVLVPDAQVQAQAEEEQARGVVSLVNSCVVRVHDSVRYFYDCHRHGRHRRRRRSVSVNVCCVVVVDDGPPQHFYKYWYADRSRIIMITTTGD

Secondary structure (DSSP, 8-state):
--EEEEEEEEEE--S-EEEHHHHHHHTTS-HHHHHHHHS-SEEE--SS--HHHHHHHHHHHHHHHHT--GGG--EEEEE-SS-S-SSS-HHHHHHHHTT-TT-EEEEE----HHHHHHHHHHHHHHTSS---EEEEEEE-GGGGS-TT-TTTGGGB--EEEEEEEEEESS--EEEEEEEE-GGGGGGEE-------STT---------S-EE-HHHHHHHIIIIIHHHHHTT--GGG-SEEEE--S-HHHHHHHHHHHT--GGGB---GGGT-B-GGGHHHHHHHHHHHTTSS-TTS--EEEEEEEETTTEEEEEEEE-